Protein AF-A0A9D7G314-F1 (afdb_monomer_lite)

Foldseek 3Di:
DDDDDPDPPDQVVQLVLLVLLCVLLVQPLDDPLLSVLCCVQVVRRHNLSLLVCVVVLVVQQCGQSDPVVSDGCHNVSSVSNNVSSVVQLEEAPLSVQQSSPAPPRHSVLLVQLCLQQVNCSQDVVSLQVLQLVDQVSVVSSVRNPCSNVSSVRSVVCVVVVVSSVVSRRHHDGDDDPPPPPDPDPDPDDDPDDDDDDDDDDD

pLDDT: mean 85.24, std 16.46, range [33.78, 97.06]

Secondary structure (DSSP, 8-state):
-------TT-HHHHHHHHHHHHHHTT-TT--HHHHHHHHHHHT--SGGGGGGGGGGHHHHHT-EEETTTTEE--HHHHHHHHHHHHTTSEE-HHHHHHHS--SS--HHHHHHHHHHTTTTTSSHHHHTTTGGGSHHHHHHTT-TTTHHHHHHHHHHTHHHHHHHHHTT-EEPP------------------------PPPP-

Structure (mmCIF, N/CA/C/O backbone):
data_AF-A0A9D7G314-F1
#
_entry.id   AF-A0A9D7G314-F1
#
loop_
_atom_site.group_PDB
_atom_site.id
_atom_site.type_symbol
_atom_site.label_atom_id
_atom_site.label_alt_id
_atom_site.label_comp_id
_atom_site.label_asym_id
_atom_site.label_entity_id
_atom_site.label_seq_id
_atom_site.pdbx_PDB_ins_code
_atom_site.Cartn_x
_atom_site.Cartn_y
_atom_site.Cartn_z
_atom_site.occupancy
_atom_site.B_iso_or_equiv
_atom_site.auth_seq_id
_atom_site.auth_comp_id
_atom_site.auth_asym_id
_atom_site.auth_atom_id
_atom_site.pdbx_PDB_model_num
ATOM 1 N N . MET A 1 1 ? 24.874 -7.801 10.471 1.00 44.22 1 MET A N 1
ATOM 2 C CA . MET A 1 1 ? 24.091 -8.990 10.081 1.00 44.22 1 MET A CA 1
ATOM 3 C C . MET A 1 1 ? 22.666 -8.729 10.517 1.00 44.22 1 MET A C 1
ATOM 5 O O . MET A 1 1 ? 22.444 -8.569 11.709 1.00 44.22 1 MET A O 1
ATOM 9 N N . ILE A 1 2 ? 21.751 -8.536 9.571 1.00 59.25 2 ILE A N 1
ATOM 10 C CA . ILE A 1 2 ? 20.332 -8.350 9.890 1.00 59.25 2 ILE A CA 1
ATOM 11 C C . ILE A 1 2 ? 19.752 -9.756 10.039 1.00 59.25 2 ILE A C 1
ATOM 13 O O . ILE A 1 2 ? 19.912 -10.577 9.139 1.00 59.25 2 ILE A O 1
ATOM 17 N N . ILE A 1 3 ? 19.175 -10.056 11.201 1.00 78.62 3 ILE A N 1
ATOM 18 C CA . ILE A 1 3 ? 18.486 -11.324 11.448 1.00 78.62 3 ILE A CA 1
ATOM 19 C C . ILE A 1 3 ? 17.027 -11.107 11.066 1.00 78.62 3 ILE A C 1
ATOM 21 O O . ILE A 1 3 ? 16.356 -10.254 11.644 1.00 78.62 3 ILE A O 1
ATOM 25 N N . GLU A 1 4 ? 16.547 -11.873 10.095 1.00 77.44 4 GLU A N 1
ATOM 26 C CA . GLU A 1 4 ? 15.166 -11.824 9.627 1.00 77.44 4 GLU A CA 1
ATOM 27 C C . GLU A 1 4 ? 14.469 -13.169 9.835 1.00 77.44 4 GLU A C 1
ATOM 29 O O . GLU A 1 4 ? 15.078 -14.241 9.786 1.00 77.44 4 GLU A O 1
ATOM 34 N N . CYS A 1 5 ? 13.161 -13.119 10.075 1.00 79.75 5 CYS A N 1
ATOM 35 C CA . CYS A 1 5 ? 12.343 -14.320 10.129 1.00 79.75 5 CYS A CA 1
ATOM 36 C C . CYS A 1 5 ? 12.178 -14.877 8.706 1.00 79.75 5 CYS A C 1
ATOM 38 O O . CYS A 1 5 ? 11.826 -14.133 7.796 1.00 79.75 5 CYS A O 1
ATOM 40 N N . ARG A 1 6 ? 12.370 -16.185 8.493 1.00 78.69 6 ARG A N 1
ATOM 41 C CA . ARG A 1 6 ? 12.160 -16.826 7.177 1.00 78.69 6 ARG A CA 1
ATOM 42 C C . ARG A 1 6 ? 10.774 -17.439 6.988 1.00 78.69 6 ARG A C 1
ATOM 44 O O . ARG A 1 6 ? 10.378 -17.634 5.849 1.00 78.69 6 ARG A O 1
ATOM 51 N N . ASN A 1 7 ? 10.010 -17.652 8.059 1.00 77.50 7 ASN A N 1
ATOM 52 C CA . ASN A 1 7 ? 8.653 -18.195 7.966 1.00 77.50 7 ASN A CA 1
ATOM 53 C C . ASN A 1 7 ? 7.755 -17.264 7.129 1.00 77.50 7 ASN A C 1
ATOM 55 O O . ASN A 1 7 ? 7.685 -16.075 7.438 1.00 77.50 7 ASN A O 1
ATOM 59 N N . ALA A 1 8 ? 7.135 -17.770 6.061 1.00 68.25 8 ALA A N 1
ATOM 60 C CA . ALA A 1 8 ? 6.246 -16.995 5.194 1.00 68.25 8 ALA A CA 1
ATOM 61 C C . ALA A 1 8 ? 4.931 -16.640 5.907 1.00 68.25 8 ALA A C 1
ATOM 63 O O . ALA A 1 8 ? 4.484 -15.500 5.810 1.00 68.25 8 ALA A O 1
ATOM 64 N N . ASP A 1 9 ? 4.424 -17.556 6.734 1.00 71.94 9 ASP A N 1
ATOM 65 C CA . ASP A 1 9 ? 3.131 -17.452 7.425 1.00 71.94 9 ASP A CA 1
ATOM 66 C C . ASP A 1 9 ? 3.245 -16.760 8.791 1.00 71.94 9 ASP A C 1
ATOM 68 O O . ASP A 1 9 ? 2.421 -16.934 9.686 1.00 71.94 9 ASP A O 1
ATOM 72 N N . CYS A 1 10 ? 4.325 -16.009 9.016 1.00 78.44 10 CYS A N 1
ATOM 73 C CA . CYS A 1 10 ? 4.526 -15.309 10.276 1.00 78.44 10 CYS A CA 1
ATOM 74 C C . CYS A 1 10 ? 3.582 -14.095 10.362 1.00 78.44 10 CYS A C 1
ATOM 76 O O . CYS A 1 10 ? 3.749 -13.170 9.562 1.00 78.44 10 CYS A O 1
ATOM 78 N N . PRO A 1 11 ? 2.705 -13.992 11.382 1.00 75.00 11 PRO A N 1
ATOM 79 C CA . PRO A 1 11 ? 1.811 -12.839 11.535 1.00 75.00 11 PRO A CA 1
ATOM 80 C C . PRO A 1 11 ? 2.560 -11.502 11.642 1.00 75.00 11 PRO A C 1
ATOM 82 O O . PRO A 1 11 ? 2.111 -10.468 11.165 1.00 75.00 11 PRO A O 1
ATOM 85 N N . LYS A 1 12 ? 3.781 -11.498 12.196 1.00 79.50 12 LYS A N 1
ATOM 86 C CA . LYS A 1 12 ? 4.589 -10.268 12.253 1.00 79.50 12 LYS A CA 1
ATOM 87 C C . LYS A 1 12 ? 5.072 -9.798 10.878 1.00 79.50 12 LYS A C 1
ATOM 89 O O . LYS A 1 12 ? 5.353 -8.611 10.713 1.00 79.50 12 LYS A O 1
ATOM 94 N N . LYS A 1 13 ? 5.168 -10.694 9.888 1.00 76.19 13 LYS A N 1
ATOM 95 C CA . LYS A 1 13 ? 5.479 -10.305 8.508 1.00 76.19 13 LYS A CA 1
ATOM 96 C C . LYS A 1 13 ? 4.288 -9.651 7.823 1.00 76.19 13 LYS A C 1
ATOM 98 O O . LYS A 1 13 ? 4.503 -8.641 7.157 1.00 76.19 13 LYS A O 1
ATOM 103 N N . SER A 1 14 ? 3.068 -10.165 8.001 1.00 78.62 14 SER A N 1
ATOM 104 C CA . SER A 1 14 ? 1.862 -9.500 7.485 1.00 78.62 14 SER A CA 1
ATOM 105 C C . SER A 1 14 ? 1.702 -8.114 8.106 1.00 78.62 14 SER A C 1
ATOM 107 O O . SER A 1 14 ? 1.610 -7.133 7.369 1.00 78.62 14 SER A O 1
ATOM 109 N N . THR A 1 15 ? 1.852 -7.986 9.432 1.00 85.25 15 THR A N 1
ATOM 110 C CA . THR A 1 15 ? 1.888 -6.677 10.112 1.00 85.25 15 THR A CA 1
ATOM 111 C C . THR A 1 15 ? 2.932 -5.735 9.506 1.00 85.25 15 THR A C 1
ATOM 113 O O . THR A 1 15 ? 2.653 -4.560 9.271 1.00 85.25 15 THR A O 1
ATOM 116 N N . GLY A 1 16 ? 4.140 -6.237 9.228 1.00 89.06 16 GLY A N 1
ATOM 117 C CA . GLY A 1 16 ? 5.214 -5.454 8.614 1.00 89.06 16 GLY A CA 1
ATOM 118 C C . GLY A 1 16 ? 4.879 -4.965 7.202 1.00 89.06 16 GLY A C 1
ATOM 119 O O . GLY A 1 16 ? 5.185 -3.820 6.864 1.00 89.06 16 GLY A O 1
ATOM 120 N N . LYS A 1 17 ? 4.213 -5.797 6.392 1.00 90.44 17 LYS A N 1
ATOM 121 C CA . LYS A 1 17 ? 3.754 -5.425 5.046 1.00 90.44 17 LYS A CA 1
ATOM 122 C C . LYS A 1 17 ? 2.657 -4.364 5.094 1.00 90.44 17 LYS A C 1
ATOM 124 O O . LYS A 1 17 ? 2.776 -3.360 4.397 1.00 90.44 17 LYS A O 1
ATOM 129 N N . ILE A 1 18 ? 1.660 -4.520 5.969 1.00 94.31 18 ILE A N 1
ATOM 130 C CA . ILE A 1 18 ? 0.599 -3.516 6.166 1.00 94.31 18 ILE A CA 1
ATOM 131 C C . ILE A 1 18 ? 1.206 -2.191 6.646 1.00 94.31 18 ILE A C 1
ATOM 133 O O . ILE A 1 18 ? 0.915 -1.131 6.094 1.00 94.31 18 ILE A O 1
ATOM 137 N N . ARG 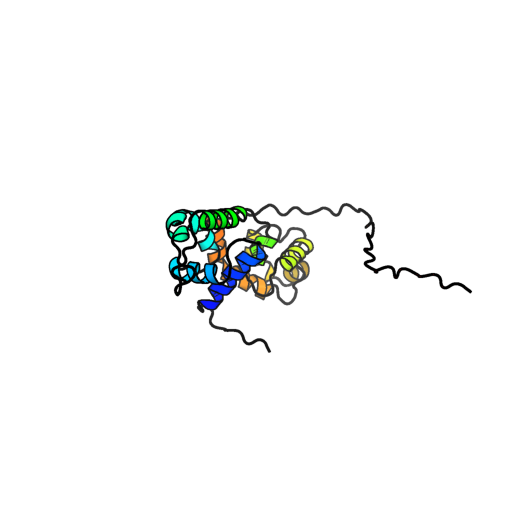A 1 19 ? 2.128 -2.238 7.616 1.00 93.94 19 ARG A N 1
ATOM 138 C CA . ARG A 1 19 ? 2.849 -1.048 8.095 1.00 93.94 19 ARG A CA 1
ATOM 139 C C . ARG A 1 19 ? 3.597 -0.347 6.962 1.00 93.94 19 ARG A C 1
ATOM 141 O O . ARG A 1 19 ? 3.568 0.877 6.868 1.00 93.94 19 ARG A O 1
ATOM 148 N N . ARG A 1 20 ? 4.270 -1.112 6.099 1.00 93.00 20 ARG A N 1
ATOM 149 C CA . ARG A 1 20 ? 4.995 -0.566 4.948 1.00 93.00 20 ARG A CA 1
ATOM 150 C C . ARG A 1 20 ? 4.054 0.054 3.921 1.00 93.00 20 ARG A C 1
ATOM 152 O O . ARG A 1 20 ? 4.398 1.104 3.391 1.00 93.00 20 ARG A O 1
ATOM 159 N N . TRP A 1 21 ? 2.888 -0.542 3.686 1.00 95.94 21 TRP A N 1
ATOM 160 C CA . TRP A 1 21 ? 1.849 0.034 2.833 1.00 95.94 21 TRP A CA 1
ATOM 161 C C . TRP A 1 21 ? 1.403 1.406 3.350 1.00 95.94 21 TRP A C 1
ATOM 163 O O . TRP A 1 21 ? 1.504 2.398 2.631 1.00 95.94 21 TRP A O 1
ATOM 173 N N . ILE A 1 22 ? 1.031 1.477 4.633 1.00 95.69 22 ILE A N 1
ATOM 174 C CA . ILE A 1 22 ? 0.626 2.712 5.326 1.00 95.69 22 ILE A CA 1
ATOM 175 C C . ILE A 1 22 ? 1.719 3.781 5.225 1.00 95.69 22 ILE A C 1
ATOM 177 O O . ILE A 1 22 ? 1.444 4.906 4.817 1.00 95.69 22 ILE A O 1
ATOM 181 N N . ALA A 1 23 ? 2.967 3.429 5.545 1.00 94.62 23 ALA A N 1
ATOM 182 C CA . ALA A 1 23 ? 4.080 4.377 5.538 1.00 94.62 23 ALA A CA 1
ATOM 183 C C . ALA A 1 23 ? 4.470 4.841 4.125 1.00 94.62 23 ALA A C 1
ATOM 185 O O . ALA A 1 23 ? 4.841 5.994 3.932 1.00 94.62 23 ALA A O 1
ATOM 186 N N . SER A 1 24 ? 4.404 3.955 3.129 1.00 94.06 24 SER A N 1
ATOM 187 C CA . SER A 1 24 ? 4.776 4.265 1.741 1.00 94.06 24 SER A CA 1
ATOM 188 C C . SER A 1 24 ? 3.759 5.183 1.054 1.00 94.06 24 SER A C 1
ATOM 190 O O . SER A 1 24 ? 4.130 5.983 0.190 1.00 94.06 24 SER A O 1
ATOM 192 N N . LEU A 1 25 ? 2.488 5.087 1.455 1.00 95.69 25 LEU A N 1
ATOM 193 C CA . LEU A 1 25 ? 1.397 5.928 0.963 1.00 95.69 25 LEU A CA 1
ATOM 194 C C . LEU A 1 25 ? 1.088 7.133 1.863 1.00 95.69 25 LEU A C 1
ATOM 196 O O . LEU A 1 25 ? 0.195 7.904 1.531 1.00 95.69 25 LEU A O 1
ATOM 200 N N . ASP A 1 26 ? 1.830 7.306 2.961 1.00 94.69 26 ASP A N 1
ATOM 201 C CA . ASP A 1 26 ? 1.645 8.386 3.940 1.00 94.69 26 ASP A CA 1
ATOM 202 C C . ASP A 1 26 ? 0.217 8.438 4.527 1.00 94.69 26 ASP A C 1
ATOM 204 O O . ASP A 1 26 ? -0.388 9.498 4.691 1.00 94.69 26 ASP A O 1
ATOM 208 N N . ILE A 1 27 ? -0.352 7.265 4.840 1.00 95.38 27 ILE A N 1
ATOM 209 C CA . ILE A 1 27 ? -1.681 7.163 5.459 1.00 95.38 27 ILE A CA 1
ATOM 210 C C . ILE A 1 27 ? -1.581 7.605 6.924 1.00 95.38 27 ILE A C 1
ATOM 212 O O . ILE A 1 27 ? -1.040 6.904 7.784 1.00 95.38 27 ILE A O 1
ATOM 216 N N . LEU A 1 28 ? -2.122 8.787 7.213 1.00 92.44 28 LEU A N 1
ATOM 217 C CA . LEU A 1 28 ? -2.041 9.415 8.529 1.00 92.44 28 LEU A CA 1
ATOM 218 C C . LEU A 1 28 ? -3.027 8.811 9.542 1.00 92.44 28 LEU A C 1
ATOM 220 O O . LEU A 1 28 ? -4.077 8.272 9.206 1.00 92.44 28 LEU A O 1
ATOM 224 N N . GLY A 1 29 ? -2.702 8.956 10.830 1.00 90.25 29 GLY A N 1
ATOM 225 C CA . GLY A 1 29 ? -3.588 8.590 11.944 1.00 90.25 29 GLY A CA 1
ATOM 226 C C . GLY A 1 29 ? -3.428 7.156 12.462 1.00 90.25 29 GLY A C 1
ATOM 227 O O . GLY A 1 29 ? -3.846 6.883 13.595 1.00 90.25 29 GLY A O 1
ATOM 228 N N . ILE A 1 30 ? -2.752 6.289 11.701 1.00 93.12 30 ILE A N 1
ATOM 229 C CA . ILE A 1 30 ? -2.460 4.898 12.065 1.00 93.12 30 ILE A CA 1
ATOM 230 C C . ILE A 1 30 ? -1.019 4.786 12.587 1.00 93.12 30 ILE A C 1
ATOM 232 O O . ILE A 1 30 ? -0.069 4.618 11.830 1.00 93.12 30 ILE A O 1
ATOM 236 N N . GLY A 1 31 ? -0.851 4.905 13.906 1.00 90.19 31 GLY A N 1
ATOM 237 C CA . GLY A 1 31 ? 0.423 4.597 14.571 1.00 90.19 31 GLY A CA 1
ATOM 238 C C . GLY A 1 31 ? 0.549 3.111 14.917 1.00 90.19 31 GLY A C 1
ATOM 239 O O . GLY A 1 31 ? -0.442 2.386 14.862 1.00 90.19 31 GLY A O 1
ATOM 240 N N . ASP A 1 32 ? 1.733 2.678 15.357 1.00 89.12 32 ASP A N 1
ATOM 241 C CA . ASP A 1 32 ? 2.038 1.271 15.679 1.00 89.12 32 ASP A CA 1
ATOM 242 C C . ASP A 1 32 ? 0.998 0.613 16.600 1.00 89.12 32 ASP A C 1
ATOM 244 O O . ASP A 1 32 ? 0.447 -0.429 16.264 1.00 89.12 32 ASP A O 1
ATOM 248 N N . MET A 1 33 ? 0.652 1.269 17.709 1.00 89.44 33 MET A N 1
ATOM 249 C CA . MET A 1 33 ? -0.337 0.768 18.672 1.00 89.44 33 MET A CA 1
ATOM 250 C C . MET A 1 33 ? -1.742 0.613 18.065 1.00 89.44 33 MET A C 1
ATOM 252 O O . MET A 1 33 ? -2.465 -0.333 18.375 1.00 89.44 33 MET A O 1
ATOM 256 N N . VAL A 1 34 ? -2.139 1.545 17.192 1.00 91.94 34 VAL A N 1
ATOM 257 C CA . VAL A 1 34 ? -3.444 1.486 16.520 1.00 91.94 34 VAL A CA 1
ATOM 258 C C . VAL A 1 34 ? -3.443 0.362 15.495 1.00 91.94 34 VAL A C 1
ATOM 260 O O . VAL A 1 34 ? -4.394 -0.405 15.460 1.00 91.94 34 VAL A O 1
ATOM 263 N N . LEU A 1 35 ? -2.369 0.233 14.712 1.00 92.88 35 LEU A N 1
ATOM 264 C CA . LEU A 1 35 ? -2.222 -0.832 13.727 1.00 92.88 35 LEU A CA 1
ATOM 265 C C . LEU A 1 35 ? -2.268 -2.218 14.377 1.00 92.88 35 LEU A C 1
ATOM 267 O O . LEU A 1 35 ? -2.988 -3.082 13.891 1.00 92.88 35 LEU A O 1
ATOM 271 N N . GLU A 1 36 ? -1.537 -2.427 15.472 1.00 90.75 36 GLU A N 1
ATOM 272 C CA . GLU A 1 36 ? -1.557 -3.694 16.217 1.00 90.75 36 GLU A CA 1
ATOM 273 C C . GLU A 1 36 ? -2.972 -4.016 16.711 1.00 90.75 36 GLU A C 1
ATOM 275 O O . GLU A 1 36 ? -3.495 -5.092 16.434 1.00 90.75 36 GLU A O 1
ATOM 280 N N . SER A 1 37 ? -3.649 -3.034 17.312 1.00 91.31 37 SER A N 1
ATOM 281 C CA . SER A 1 37 ? -5.038 -3.195 17.759 1.00 91.31 37 SER A CA 1
ATOM 282 C C . SER A 1 37 ? -5.992 -3.495 16.594 1.00 91.31 37 SER A C 1
ATOM 284 O O . SER A 1 37 ? -6.909 -4.304 16.729 1.00 91.31 37 SER A O 1
ATOM 286 N N . MET A 1 38 ? -5.792 -2.855 15.436 1.00 92.25 38 MET A N 1
ATOM 287 C CA . MET A 1 38 ? -6.592 -3.098 14.234 1.00 92.25 38 MET A CA 1
ATOM 288 C C . MET A 1 38 ? -6.388 -4.521 13.709 1.00 92.25 38 MET A C 1
ATOM 290 O O . MET A 1 38 ? -7.362 -5.197 13.394 1.00 92.25 38 MET A O 1
ATOM 294 N N . ILE A 1 39 ? -5.144 -4.993 13.640 1.00 91.38 39 ILE A N 1
ATOM 295 C CA . ILE A 1 39 ? -4.829 -6.354 13.193 1.00 91.38 39 ILE A CA 1
ATOM 296 C C . ILE A 1 39 ? -5.507 -7.373 14.106 1.00 91.38 39 ILE A C 1
ATOM 298 O O . ILE A 1 39 ? -6.216 -8.243 13.607 1.00 91.38 39 ILE A O 1
ATOM 302 N N . ASP A 1 40 ? -5.372 -7.216 15.423 1.00 88.88 40 ASP A N 1
ATOM 303 C CA . ASP A 1 40 ? -5.937 -8.156 16.391 1.00 88.88 40 ASP A CA 1
ATOM 304 C C . ASP A 1 40 ? -7.474 -8.164 16.365 1.00 88.88 40 ASP A C 1
ATOM 306 O O . ASP A 1 40 ? -8.102 -9.219 16.453 1.00 88.88 40 ASP A O 1
ATOM 310 N N . ARG A 1 41 ? -8.108 -6.991 16.227 1.00 91.00 41 ARG A N 1
ATOM 311 C CA . ARG A 1 41 ? -9.573 -6.864 16.259 1.00 91.00 41 ARG A CA 1
ATOM 312 C C . ARG A 1 41 ? -10.249 -7.256 14.947 1.00 91.00 41 ARG A C 1
ATOM 314 O O . ARG A 1 41 ? -11.352 -7.805 14.973 1.00 91.00 41 ARG A O 1
ATOM 321 N N . PHE A 1 42 ? -9.642 -6.911 13.816 1.00 90.75 42 PHE A N 1
ATOM 322 C CA . PHE A 1 42 ? -10.245 -7.068 12.490 1.00 90.75 42 PHE A CA 1
ATOM 323 C C . PHE A 1 42 ? -9.669 -8.248 11.704 1.00 90.75 42 PHE A C 1
ATOM 325 O O . PHE A 1 42 ? -10.172 -8.514 10.619 1.00 90.75 42 PHE A O 1
ATOM 332 N N . ALA A 1 43 ? -8.684 -8.964 12.262 1.00 89.81 43 ALA A N 1
ATOM 333 C CA . ALA A 1 43 ? -7.966 -10.054 11.603 1.00 89.81 43 ALA A CA 1
ATOM 334 C C . ALA A 1 43 ? -7.378 -9.617 10.251 1.00 89.81 43 ALA A C 1
ATOM 336 O O . ALA A 1 43 ? -7.561 -10.280 9.237 1.00 89.81 43 ALA A O 1
ATOM 337 N N . LEU A 1 44 ? -6.702 -8.462 10.238 1.00 91.69 44 LEU A N 1
ATOM 338 C CA . LEU A 1 44 ? -6.098 -7.929 9.015 1.00 91.69 44 LEU A CA 1
ATOM 339 C C . LEU A 1 44 ? -4.894 -8.784 8.609 1.00 91.69 44 LEU A C 1
ATOM 341 O O . LEU A 1 44 ? -3.924 -8.897 9.366 1.00 91.69 44 LEU A O 1
ATOM 345 N N . GLU A 1 45 ? -4.930 -9.336 7.401 1.00 90.50 45 GLU A N 1
ATOM 346 C CA . GLU A 1 45 ? -3.867 -10.188 6.864 1.00 90.50 45 GLU A CA 1
ATOM 347 C C . GLU A 1 45 ? -2.980 -9.429 5.876 1.00 90.50 45 GLU A C 1
ATOM 349 O O . GLU A 1 45 ? -1.765 -9.645 5.823 1.00 90.50 45 GLU A O 1
ATOM 354 N N . ASP A 1 46 ? -3.556 -8.498 5.115 1.00 93.00 46 ASP A N 1
ATOM 355 C CA . ASP A 1 46 ? -2.833 -7.723 4.114 1.00 93.00 46 ASP A CA 1
ATOM 356 C C . ASP A 1 46 ? -3.400 -6.306 3.926 1.00 93.00 46 ASP A C 1
ATOM 358 O O . ASP A 1 46 ? -4.342 -5.872 4.588 1.00 93.00 46 ASP A O 1
ATOM 362 N N . ALA A 1 47 ? -2.766 -5.535 3.039 1.00 94.19 47 ALA A N 1
ATOM 363 C CA . ALA A 1 47 ? -3.141 -4.148 2.783 1.00 94.19 47 ALA A CA 1
ATOM 364 C C . ALA A 1 47 ? -4.551 -3.996 2.186 1.00 94.19 47 ALA A C 1
ATOM 366 O O . ALA A 1 47 ? -5.169 -2.948 2.365 1.00 94.19 47 ALA A O 1
ATOM 367 N N . GLY A 1 48 ? -5.067 -5.017 1.497 1.00 94.19 48 GLY A N 1
ATOM 368 C CA . GLY A 1 48 ? -6.414 -5.021 0.936 1.00 94.19 48 GLY A CA 1
ATOM 369 C C . GLY A 1 48 ? -7.495 -4.945 2.010 1.00 94.19 48 GLY A C 1
ATOM 370 O O . GLY A 1 48 ? -8.500 -4.266 1.808 1.00 94.19 48 GLY A O 1
ATOM 371 N N . ASP A 1 49 ? -7.259 -5.544 3.183 1.00 94.44 49 ASP A N 1
ATOM 372 C CA . ASP A 1 49 ? -8.212 -5.504 4.301 1.00 94.44 49 ASP A CA 1
ATOM 373 C C . ASP A 1 49 ? -8.436 -4.092 4.845 1.00 94.44 49 ASP A C 1
ATOM 375 O O . ASP A 1 49 ? -9.498 -3.798 5.383 1.00 94.44 49 ASP A O 1
ATOM 379 N N . LEU A 1 50 ? -7.475 -3.178 4.678 1.00 95.19 50 LEU A N 1
ATOM 380 C CA . LEU A 1 50 ? -7.650 -1.790 5.115 1.00 95.19 50 LEU A CA 1
ATOM 381 C C . LEU A 1 50 ? -8.821 -1.109 4.398 1.00 95.19 50 LEU A C 1
ATOM 383 O O . LEU A 1 50 ? -9.525 -0.297 4.998 1.00 95.19 50 LEU A O 1
ATOM 387 N N . TYR A 1 51 ? -9.048 -1.451 3.130 1.00 95.44 51 TYR A N 1
ATOM 388 C CA . TYR A 1 51 ? -10.050 -0.807 2.281 1.00 95.44 51 TYR A CA 1
ATOM 389 C C . TYR A 1 51 ? -11.472 -1.346 2.493 1.00 95.44 51 TYR A C 1
ATOM 391 O O . TYR A 1 51 ? -12.417 -0.762 1.958 1.00 95.44 51 TYR A O 1
ATOM 399 N N . THR A 1 52 ? -11.637 -2.410 3.290 1.00 93.00 52 THR A N 1
ATOM 400 C CA . THR A 1 52 ? -12.943 -2.979 3.675 1.00 93.00 52 THR A CA 1
ATOM 401 C C . THR A 1 52 ? -13.434 -2.450 5.028 1.00 93.00 52 THR A C 1
ATOM 403 O O . THR A 1 52 ? -14.617 -2.541 5.352 1.00 93.00 52 THR A O 1
ATOM 406 N N . LEU A 1 53 ? -12.556 -1.806 5.809 1.00 93.88 53 LEU A N 1
ATOM 407 C CA . LEU A 1 53 ? -12.859 -1.315 7.158 1.00 93.88 53 LEU A CA 1
ATOM 408 C C . LEU A 1 53 ? -13.942 -0.236 7.218 1.00 93.88 53 LEU A C 1
ATOM 410 O O . LEU A 1 53 ? -14.505 -0.010 8.290 1.00 93.88 53 LEU A O 1
ATOM 414 N N . ARG A 1 54 ? -14.261 0.421 6.094 1.00 92.50 54 ARG A N 1
ATOM 415 C CA . ARG A 1 54 ? -15.325 1.436 6.035 1.00 92.50 54 ARG A CA 1
ATOM 416 C C . ARG A 1 54 ? -16.666 0.871 6.503 1.00 92.50 54 ARG A C 1
ATOM 418 O O . ARG A 1 54 ? -17.398 1.550 7.216 1.00 92.50 54 ARG A O 1
ATOM 425 N N . GLU A 1 55 ? -16.960 -0.379 6.157 1.00 91.56 55 GLU A N 1
ATOM 426 C CA . GLU A 1 55 ? -18.203 -1.061 6.540 1.00 91.56 55 GLU A CA 1
ATOM 427 C C . GLU A 1 55 ? -18.283 -1.336 8.049 1.00 91.56 55 GLU A C 1
ATOM 429 O O . GLU A 1 55 ? -19.363 -1.547 8.593 1.00 91.56 55 GLU A O 1
ATOM 434 N N . ARG A 1 56 ? -17.141 -1.287 8.745 1.00 92.44 56 ARG A N 1
ATOM 435 C CA . ARG A 1 56 ? -16.999 -1.558 10.181 1.00 92.44 56 ARG A CA 1
ATOM 436 C C . ARG A 1 56 ? -16.568 -0.308 10.957 1.00 92.44 56 ARG A C 1
ATOM 438 O O . ARG A 1 56 ? -15.893 -0.408 11.983 1.00 92.44 56 ARG A O 1
ATOM 445 N N . ALA A 1 57 ? -16.954 0.877 10.480 1.00 92.81 57 ALA A N 1
ATOM 446 C CA . ALA A 1 57 ? -16.569 2.159 11.074 1.00 92.81 57 ALA A CA 1
ATOM 447 C C . ALA A 1 57 ? -16.935 2.273 12.566 1.00 92.81 57 ALA A C 1
ATOM 449 O O . ALA A 1 57 ? -16.119 2.743 13.360 1.00 92.81 57 ALA A O 1
ATOM 450 N N . ASP A 1 58 ? -18.110 1.778 12.964 1.00 92.81 58 ASP A N 1
ATOM 451 C CA . ASP A 1 58 ? -18.563 1.797 14.362 1.00 92.81 58 ASP A CA 1
ATOM 452 C C . ASP A 1 58 ? -17.703 0.899 15.261 1.00 92.81 58 ASP A C 1
ATOM 454 O O . ASP A 1 58 ? -17.393 1.241 16.407 1.00 92.81 58 ASP A O 1
ATOM 458 N N . GLU A 1 59 ? -17.260 -0.247 14.743 1.00 93.69 59 GLU A N 1
ATOM 459 C CA . GLU A 1 59 ? -16.325 -1.116 15.456 1.00 93.69 59 GLU A CA 1
ATOM 460 C C . GLU A 1 59 ? -14.946 -0.466 15.575 1.00 93.69 59 GLU A C 1
ATOM 462 O O . GLU A 1 59 ? -14.314 -0.562 16.627 1.00 93.69 59 GLU A O 1
ATOM 467 N N . LEU A 1 60 ? -14.490 0.232 14.528 1.00 93.44 60 LEU A N 1
ATOM 468 C CA . LEU A 1 60 ? -13.216 0.948 14.539 1.00 93.44 60 LEU A CA 1
ATOM 469 C C . LEU A 1 60 ? -13.245 2.114 15.537 1.00 93.44 60 LEU A C 1
ATOM 471 O O . LEU A 1 60 ? -12.284 2.316 16.275 1.00 93.44 60 LEU A O 1
ATOM 475 N N . ALA A 1 61 ? -14.359 2.842 15.629 1.00 93.44 61 ALA A N 1
ATOM 476 C CA . ALA A 1 61 ? -14.560 3.889 16.629 1.00 93.44 61 ALA A CA 1
ATOM 477 C C . ALA A 1 61 ? -14.474 3.349 18.066 1.00 93.44 61 ALA A C 1
ATOM 479 O O . ALA A 1 61 ? -13.916 4.006 18.951 1.00 93.44 61 ALA A O 1
ATOM 480 N N . ASN A 1 62 ? -14.973 2.131 18.284 1.00 93.25 62 ASN A N 1
ATOM 481 C CA . ASN A 1 62 ? -14.931 1.440 19.569 1.00 93.25 62 ASN A CA 1
ATOM 482 C C . ASN A 1 62 ? -13.640 0.643 19.812 1.00 93.25 62 ASN A C 1
ATOM 484 O O . ASN A 1 62 ? -13.522 -0.008 20.852 1.00 93.25 62 ASN A O 1
ATOM 488 N N . LEU A 1 63 ? -12.667 0.703 18.897 1.00 92.44 63 LEU A N 1
ATOM 489 C CA . LEU A 1 63 ? -11.403 -0.008 19.030 1.00 92.44 63 LEU A CA 1
ATOM 490 C C . LEU A 1 63 ? -10.645 0.465 20.272 1.00 92.44 63 LEU A C 1
ATOM 492 O O . LEU A 1 63 ? -10.313 1.646 20.399 1.00 92.44 63 LEU A O 1
ATOM 496 N N . VAL A 1 64 ? -10.328 -0.475 21.160 1.00 89.00 64 VAL A N 1
ATOM 497 C CA . VAL A 1 64 ? -9.474 -0.231 22.324 1.00 89.00 64 VAL A CA 1
ATOM 498 C C . VAL A 1 64 ? -8.027 -0.224 21.853 1.00 89.00 64 VAL A C 1
ATOM 500 O O . VAL A 1 64 ? -7.484 -1.254 21.475 1.00 89.00 64 VAL A O 1
ATOM 503 N N . THR A 1 65 ? -7.411 0.953 21.858 1.00 80.69 65 THR A N 1
ATOM 504 C CA . THR A 1 65 ? -6.013 1.138 21.432 1.00 80.69 65 THR A CA 1
ATOM 505 C C . THR A 1 65 ? -5.017 0.903 22.560 1.00 80.69 65 THR A C 1
ATOM 507 O O . THR A 1 65 ? -3.859 0.596 22.311 1.00 80.69 65 THR A O 1
ATOM 510 N N . ASN A 1 66 ? -5.449 1.044 23.814 1.00 77.81 66 ASN A N 1
ATOM 511 C CA . ASN A 1 66 ? -4.622 0.773 24.980 1.00 77.81 66 ASN A CA 1
ATOM 512 C C . ASN A 1 66 ? -5.431 -0.060 25.973 1.00 77.81 66 ASN A C 1
ATOM 514 O O . ASN A 1 66 ? -6.367 0.452 26.588 1.00 77.81 66 ASN A O 1
ATOM 518 N N . ALA A 1 67 ? -5.054 -1.330 26.114 1.00 71.50 67 ALA A N 1
ATOM 519 C CA . ALA A 1 67 ? -5.750 -2.284 26.970 1.00 71.50 67 ALA A CA 1
ATOM 520 C C . ALA A 1 67 ? -5.645 -1.944 28.468 1.00 71.50 67 ALA A C 1
ATOM 522 O O . ALA A 1 67 ? -6.563 -2.240 29.223 1.00 71.50 67 ALA A O 1
ATOM 523 N N . GLU A 1 68 ? -4.564 -1.291 28.907 1.00 73.56 68 GLU A N 1
ATOM 524 C CA . GLU A 1 68 ? -4.359 -0.940 30.321 1.00 73.56 68 GLU A CA 1
ATOM 525 C C . GLU A 1 68 ? -5.238 0.230 30.774 1.00 73.56 68 GLU A C 1
ATOM 527 O O . GLU A 1 68 ? -5.584 0.336 31.949 1.00 73.56 68 GLU A O 1
ATOM 532 N N . ARG A 1 69 ? -5.576 1.138 29.851 1.00 74.25 69 ARG A N 1
ATOM 533 C CA . ARG A 1 69 ? -6.314 2.377 30.143 1.00 74.25 69 ARG A CA 1
ATOM 534 C C . ARG A 1 69 ? -7.714 2.423 29.527 1.00 74.25 69 ARG A C 1
ATOM 536 O O . ARG A 1 69 ? -8.351 3.469 29.604 1.00 74.25 69 ARG A O 1
ATOM 543 N N . ASP A 1 70 ? -8.152 1.333 28.894 1.00 79.50 70 ASP A N 1
ATOM 544 C CA . ASP A 1 70 ? -9.415 1.211 28.145 1.00 79.50 70 ASP A CA 1
ATOM 545 C C . ASP A 1 70 ? -9.681 2.408 27.206 1.00 79.50 70 ASP A C 1
ATOM 547 O O . ASP A 1 70 ? -10.790 2.933 27.083 1.00 79.50 70 ASP A O 1
ATOM 551 N N . ILE A 1 71 ? -8.621 2.902 26.551 1.00 83.06 71 ILE A N 1
ATOM 552 C CA . ILE A 1 71 ? -8.721 4.076 25.677 1.00 83.06 71 ILE A CA 1
ATOM 553 C C . ILE A 1 71 ? -9.237 3.637 24.313 1.00 83.06 71 ILE A C 1
ATOM 555 O O . ILE A 1 71 ? -8.537 2.955 23.553 1.00 83.06 71 ILE A O 1
ATOM 559 N N . ARG A 1 72 ? -10.437 4.109 23.979 1.00 89.81 72 ARG A N 1
ATOM 560 C CA . ARG A 1 72 ? -11.047 3.920 22.663 1.00 89.81 72 ARG A CA 1
ATOM 561 C C . ARG A 1 72 ? -10.532 4.930 21.646 1.00 89.81 72 ARG A C 1
ATOM 563 O O . ARG A 1 72 ? -10.167 6.053 21.992 1.00 89.81 72 ARG A O 1
ATOM 570 N N . LEU A 1 73 ? -10.533 4.532 20.378 1.00 91.62 73 LEU A N 1
ATOM 571 C CA . LEU A 1 73 ? -10.110 5.376 19.264 1.00 91.62 73 LEU A CA 1
ATOM 572 C C . LEU A 1 73 ? -11.013 6.613 19.099 1.00 91.62 73 LEU A C 1
ATOM 574 O O . LEU A 1 73 ? -10.506 7.722 18.915 1.00 91.62 73 LEU A O 1
ATOM 578 N N . GLY A 1 74 ? -12.330 6.414 19.203 1.00 93.56 74 GLY A N 1
ATOM 579 C CA . GLY A 1 74 ? -13.363 7.435 19.042 1.00 93.56 74 GLY A CA 1
ATOM 580 C C . GLY A 1 74 ? -13.768 7.674 17.583 1.00 93.56 74 GLY A C 1
ATOM 581 O O . GLY A 1 74 ? -12.950 7.581 16.667 1.00 93.56 74 GLY A O 1
ATOM 582 N N . GLU A 1 75 ? -15.035 8.039 17.374 1.00 94.19 75 GLU A N 1
ATOM 583 C CA . GLU A 1 75 ? -15.663 8.201 16.049 1.00 94.19 75 GLU A CA 1
ATOM 584 C C . GLU A 1 75 ? -14.899 9.163 15.138 1.00 94.19 75 GLU A C 1
ATOM 586 O O . GLU A 1 75 ? -14.527 8.811 14.021 1.00 94.19 75 GLU A O 1
ATOM 591 N N . ARG A 1 76 ? -14.580 10.366 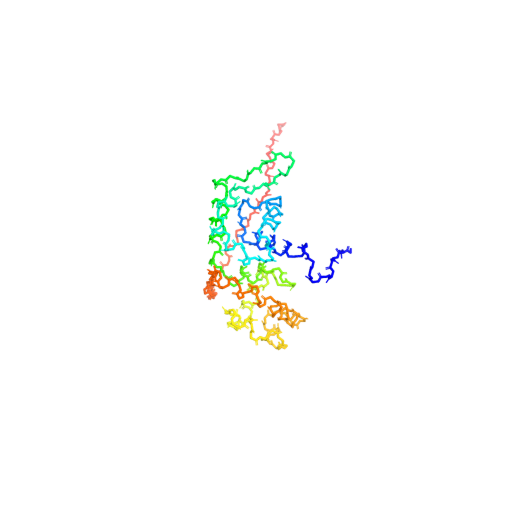15.635 1.00 94.25 76 ARG A N 1
ATOM 592 C CA . ARG A 1 76 ? -13.874 11.391 14.848 1.00 94.25 76 ARG A CA 1
ATOM 593 C C . ARG A 1 76 ? -12.540 10.882 14.304 1.00 94.25 76 ARG A C 1
ATOM 595 O O . ARG A 1 76 ? -12.156 11.207 13.184 1.00 94.25 76 ARG A O 1
ATOM 602 N N . ARG A 1 77 ? -11.809 10.116 15.114 1.00 93.75 77 ARG A N 1
ATOM 603 C CA . ARG A 1 77 ? -10.497 9.594 14.734 1.00 93.75 77 ARG A CA 1
ATOM 604 C C . ARG A 1 77 ? -10.628 8.392 13.803 1.00 93.75 77 ARG A C 1
ATOM 606 O O . ARG A 1 77 ? -9.856 8.309 12.855 1.00 93.75 77 ARG A O 1
ATOM 613 N N . ALA A 1 78 ? -11.603 7.516 14.041 1.00 95.44 78 ALA A N 1
ATOM 614 C CA . ALA A 1 78 ? -11.922 6.414 13.138 1.00 95.44 78 ALA A CA 1
ATOM 615 C C . ALA A 1 78 ? -12.262 6.928 11.734 1.00 95.44 78 ALA A C 1
ATOM 617 O O . ALA A 1 78 ? -11.644 6.495 10.768 1.00 95.44 78 ALA A O 1
ATOM 618 N N . LEU A 1 79 ? -13.154 7.919 11.628 1.00 95.88 79 LEU A N 1
ATOM 619 C CA . LEU A 1 79 ? -13.504 8.548 10.352 1.00 95.88 79 LEU A CA 1
ATOM 620 C C . LEU A 1 79 ? -12.284 9.170 9.670 1.00 95.88 79 LEU A C 1
ATOM 622 O O . LEU A 1 79 ? -12.047 8.905 8.500 1.00 95.88 79 LEU A O 1
ATOM 626 N N . SER A 1 80 ? -11.448 9.901 10.414 1.00 96.62 80 SER A N 1
ATOM 627 C CA . SER A 1 80 ? -10.218 10.477 9.857 1.00 96.62 80 SER A CA 1
ATOM 628 C C . SER A 1 80 ? -9.255 9.423 9.301 1.00 96.62 80 SER A C 1
ATOM 630 O O . SER A 1 80 ? -8.574 9.702 8.319 1.00 96.62 80 SER A O 1
ATOM 632 N N . ILE A 1 81 ? -9.162 8.247 9.929 1.00 96.25 81 ILE A N 1
ATOM 633 C CA . ILE A 1 81 ? -8.333 7.137 9.441 1.00 96.25 81 ILE A CA 1
ATOM 634 C C . ILE A 1 81 ? -8.946 6.533 8.177 1.00 96.25 81 ILE A C 1
ATOM 636 O O . ILE A 1 81 ? -8.230 6.311 7.205 1.00 96.25 81 ILE A O 1
ATOM 640 N N . LEU A 1 82 ? -10.258 6.295 8.170 1.00 96.75 82 LEU A N 1
ATOM 641 C CA . LEU A 1 82 ? -10.963 5.750 7.009 1.00 96.75 82 LEU A CA 1
ATOM 642 C C . LEU A 1 82 ? -10.858 6.681 5.799 1.00 96.75 82 LEU A C 1
ATOM 644 O O . LEU A 1 82 ? -10.545 6.225 4.706 1.00 96.75 82 LEU A O 1
ATOM 648 N N . ASP A 1 83 ? -11.029 7.985 6.004 1.00 96.88 83 ASP A N 1
ATOM 649 C CA . ASP A 1 83 ? -10.879 8.983 4.947 1.00 96.88 83 ASP A CA 1
ATOM 650 C C . ASP A 1 83 ? -9.432 9.035 4.423 1.00 96.88 83 ASP A C 1
ATOM 652 O O . ASP A 1 83 ? -9.215 9.154 3.217 1.00 96.88 83 ASP A O 1
ATOM 656 N N . ALA A 1 84 ? -8.430 8.885 5.301 1.00 97.06 84 ALA A N 1
ATOM 657 C CA . ALA A 1 84 ? -7.026 8.804 4.894 1.00 97.06 84 ALA A CA 1
ATOM 658 C C . ALA A 1 84 ? -6.720 7.534 4.081 1.00 97.06 84 ALA A C 1
ATOM 660 O O . ALA A 1 84 ? -5.963 7.599 3.114 1.00 97.06 84 ALA A O 1
ATOM 661 N N . ILE A 1 85 ? -7.319 6.391 4.432 1.00 96.56 85 ILE A N 1
ATOM 662 C CA . ILE A 1 85 ? -7.216 5.155 3.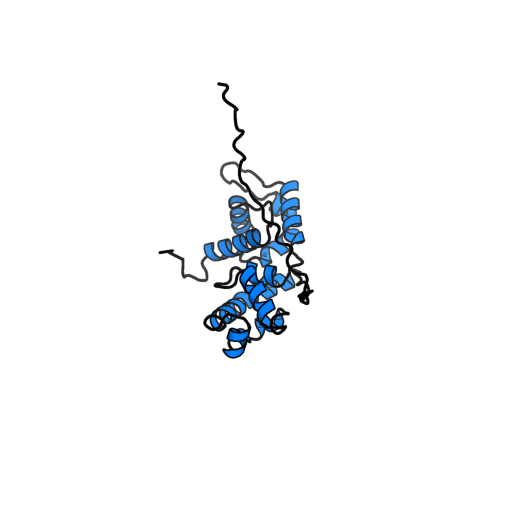642 1.00 96.56 85 ILE A CA 1
ATOM 663 C C . ILE A 1 85 ? -7.883 5.360 2.277 1.00 96.56 85 ILE A C 1
ATOM 665 O O . ILE A 1 85 ? -7.265 5.100 1.244 1.00 96.56 85 ILE A O 1
ATOM 669 N N . ASP A 1 86 ? -9.107 5.886 2.250 1.00 95.31 86 ASP A N 1
ATOM 670 C CA . ASP A 1 86 ? -9.879 6.077 1.020 1.00 95.31 86 ASP A CA 1
ATOM 671 C C . ASP A 1 86 ? -9.226 7.072 0.051 1.00 95.31 86 ASP A C 1
ATOM 673 O O . ASP A 1 86 ? -9.291 6.882 -1.165 1.00 95.31 86 ASP A O 1
ATOM 677 N N . ALA A 1 87 ? -8.515 8.078 0.566 1.00 95.44 87 ALA A N 1
ATOM 678 C CA . ALA A 1 87 ? -7.724 9.004 -0.245 1.00 95.44 87 ALA A CA 1
ATOM 679 C C . ALA A 1 87 ? -6.629 8.301 -1.073 1.00 95.44 87 ALA A C 1
ATOM 681 O O . ALA A 1 87 ? -6.185 8.829 -2.091 1.00 95.44 87 ALA A O 1
ATOM 682 N N . THR A 1 88 ? -6.219 7.092 -0.677 1.00 95.44 88 THR A N 1
ATOM 683 C CA . THR A 1 88 ? -5.194 6.291 -1.367 1.00 95.44 88 THR A CA 1
ATOM 684 C C . THR A 1 88 ? -5.765 5.239 -2.320 1.00 95.44 88 THR A C 1
ATOM 686 O O . THR A 1 88 ? -5.052 4.329 -2.735 1.00 95.44 88 THR A O 1
ATOM 689 N N . ARG A 1 89 ? -7.043 5.346 -2.710 1.00 94.81 89 ARG A N 1
ATOM 690 C CA . ARG A 1 89 ? -7.668 4.444 -3.698 1.00 94.81 89 ARG A CA 1
ATOM 691 C C . ARG A 1 89 ? -7.220 4.689 -5.136 1.00 94.81 89 ARG A C 1
ATOM 693 O O . ARG A 1 89 ? -7.483 3.856 -5.991 1.00 94.81 89 ARG A O 1
ATOM 700 N N . SER A 1 90 ? -6.569 5.809 -5.427 1.00 95.88 90 SER A N 1
ATOM 701 C CA . SER A 1 90 ? -6.059 6.131 -6.761 1.00 95.88 90 SER A CA 1
ATOM 702 C C . SER A 1 90 ? -4.547 6.296 -6.692 1.00 95.88 90 SER A C 1
ATOM 704 O O . SER A 1 90 ? -4.059 7.275 -6.128 1.00 95.88 90 SER A O 1
ATOM 706 N N . LEU A 1 91 ? -3.802 5.339 -7.245 1.00 96.12 91 LEU A N 1
ATOM 707 C CA . LEU A 1 91 ? -2.347 5.248 -7.095 1.00 96.12 91 LEU A CA 1
ATOM 708 C C . LEU A 1 91 ? -1.651 5.169 -8.450 1.00 96.12 91 LEU A C 1
ATOM 710 O O . LEU A 1 91 ? -2.154 4.556 -9.385 1.00 96.12 91 LEU A O 1
ATOM 714 N N . THR A 1 92 ? -0.449 5.729 -8.564 1.00 96.19 92 THR A N 1
ATOM 715 C CA . THR A 1 92 ? 0.429 5.405 -9.698 1.00 96.19 92 THR A CA 1
ATOM 716 C C . THR A 1 92 ? 0.966 3.977 -9.563 1.00 96.19 92 THR A C 1
ATOM 718 O O . THR A 1 92 ? 1.055 3.440 -8.455 1.00 96.19 92 THR A O 1
ATOM 721 N N . LEU A 1 93 ? 1.428 3.370 -10.663 1.00 95.44 93 LEU A N 1
ATOM 722 C CA . LEU A 1 93 ? 2.092 2.058 -10.608 1.00 95.44 93 LEU A CA 1
ATOM 723 C C . LEU A 1 93 ? 3.274 2.028 -9.631 1.00 95.44 93 LEU A C 1
ATOM 725 O O . LEU A 1 93 ? 3.467 1.040 -8.922 1.00 95.44 93 LEU A O 1
ATOM 729 N N . SER A 1 94 ? 4.047 3.117 -9.552 1.00 95.44 94 SER A N 1
ATOM 730 C CA . SER A 1 94 ? 5.175 3.198 -8.624 1.00 95.44 94 SER A CA 1
ATOM 731 C C . SER A 1 94 ? 4.755 3.226 -7.164 1.00 95.44 94 SER A C 1
ATOM 733 O O . SER A 1 94 ? 5.405 2.585 -6.335 1.00 95.44 94 SER A O 1
ATOM 735 N N . GLN A 1 95 ? 3.673 3.938 -6.842 1.00 96.12 95 GLN A N 1
ATOM 736 C CA . GLN A 1 95 ? 3.089 3.926 -5.507 1.00 96.12 95 GLN A CA 1
ATOM 737 C C . GLN A 1 95 ? 2.521 2.550 -5.181 1.00 96.12 95 GLN A C 1
ATOM 739 O O . GLN A 1 95 ? 2.827 2.023 -4.119 1.00 96.12 95 GLN A O 1
ATOM 744 N N . PHE A 1 96 ? 1.762 1.945 -6.091 1.00 96.81 96 PHE A N 1
ATOM 745 C CA . PHE A 1 96 ? 1.127 0.654 -5.863 1.00 9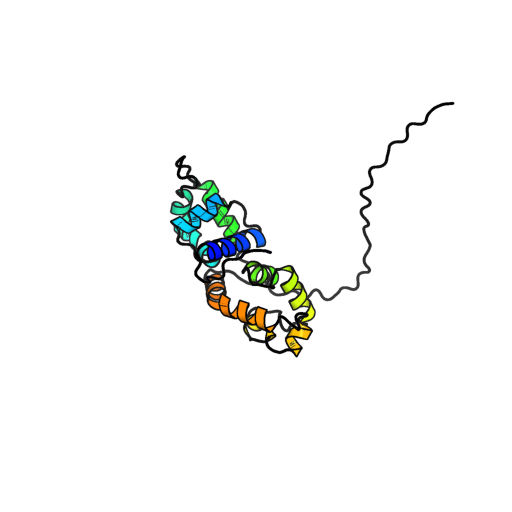6.81 96 PHE A CA 1
ATOM 746 C C . PHE A 1 96 ? 2.160 -0.463 -5.657 1.00 96.81 96 PHE A C 1
ATOM 748 O O . PHE A 1 96 ? 2.298 -0.986 -4.552 1.00 96.81 96 PHE A O 1
ATOM 755 N N . LEU A 1 97 ? 2.970 -0.770 -6.677 1.00 95.75 97 LEU A N 1
ATOM 756 C CA . LEU A 1 97 ? 3.941 -1.871 -6.622 1.00 95.75 97 LEU A CA 1
ATOM 757 C C . LEU A 1 97 ? 5.038 -1.624 -5.580 1.00 95.75 97 LEU A C 1
ATOM 759 O O . LEU A 1 97 ? 5.471 -2.545 -4.890 1.00 95.75 97 LEU A O 1
ATOM 763 N N . GLY A 1 98 ? 5.465 -0.368 -5.427 1.00 95.00 98 GLY A N 1
ATOM 764 C CA . GLY A 1 98 ? 6.491 0.013 -4.460 1.00 95.00 98 GLY A CA 1
ATOM 765 C C . GLY A 1 98 ? 6.055 -0.097 -2.996 1.00 95.00 98 GLY A C 1
ATOM 766 O O . GLY A 1 98 ? 6.923 -0.175 -2.121 1.00 95.00 98 GLY A O 1
ATOM 767 N N . SER A 1 99 ? 4.743 -0.116 -2.732 1.00 95.62 99 SER A N 1
ATOM 768 C CA . SER A 1 99 ? 4.169 -0.189 -1.381 1.00 95.62 99 SER A CA 1
ATOM 769 C C . SER A 1 99 ? 3.840 -1.613 -0.935 1.00 95.62 99 SER A C 1
ATOM 771 O O . SER A 1 99 ? 3.725 -1.842 0.266 1.00 95.62 99 SER A O 1
ATOM 773 N N . LEU A 1 100 ? 3.773 -2.587 -1.856 1.00 93.31 100 LEU A N 1
ATOM 774 C CA . LEU A 1 100 ? 3.466 -3.999 -1.554 1.00 93.31 100 LEU A CA 1
ATOM 775 C C . LEU A 1 100 ? 4.484 -4.676 -0.617 1.00 93.31 100 LEU A C 1
ATOM 777 O O . LEU A 1 100 ? 4.228 -5.751 -0.079 1.00 93.31 100 LEU A O 1
ATOM 781 N N . GLY A 1 101 ? 5.652 -4.060 -0.420 1.00 90.25 101 GLY A N 1
ATOM 782 C CA . GLY A 1 101 ? 6.703 -4.608 0.435 1.00 90.25 101 GLY A CA 1
ATOM 783 C C . GLY A 1 101 ? 7.460 -5.768 -0.206 1.00 90.25 101 GLY A C 1
ATOM 784 O O . GLY A 1 101 ? 7.949 -6.636 0.509 1.00 90.25 101 GLY A O 1
ATOM 785 N N . LEU A 1 102 ? 7.551 -5.766 -1.536 1.00 90.94 102 LEU A N 1
ATOM 786 C CA . LEU A 1 102 ? 8.323 -6.727 -2.314 1.00 90.94 102 LEU A CA 1
ATOM 787 C C . LEU A 1 102 ? 9.831 -6.510 -2.141 1.00 90.94 102 LEU A C 1
ATOM 789 O O . LEU A 1 102 ? 10.319 -5.374 -2.062 1.00 90.94 102 LEU A O 1
ATOM 793 N N . ASP A 1 103 ? 10.573 -7.614 -2.109 1.00 89.00 103 ASP A N 1
ATOM 794 C CA . ASP A 1 103 ? 12.026 -7.569 -2.037 1.00 89.00 103 ASP A CA 1
ATOM 795 C C . ASP A 1 103 ? 12.602 -6.987 -3.318 1.00 89.00 103 ASP A C 1
ATOM 797 O O . ASP A 1 103 ? 12.111 -7.201 -4.425 1.00 89.00 103 ASP A O 1
ATOM 801 N N . HIS A 1 104 ? 13.635 -6.170 -3.141 1.00 90.06 104 HIS A N 1
ATOM 802 C CA . HIS A 1 104 ? 14.258 -5.367 -4.185 1.00 90.06 104 HIS A CA 1
ATOM 803 C C . HIS A 1 104 ? 13.336 -4.348 -4.873 1.00 90.06 104 HIS A C 1
ATOM 805 O O . HIS A 1 104 ? 13.864 -3.385 -5.417 1.00 90.06 104 HIS A O 1
ATOM 811 N N . LEU A 1 105 ? 12.010 -4.436 -4.793 1.00 94.25 105 LEU A N 1
ATOM 812 C CA . LEU A 1 105 ? 11.084 -3.546 -5.487 1.00 94.25 105 LEU A CA 1
ATOM 813 C C . LEU A 1 105 ? 10.529 -2.459 -4.550 1.00 94.25 105 LEU A C 1
ATOM 815 O O . LEU A 1 105 ? 9.629 -2.674 -3.746 1.00 94.25 105 LEU A O 1
ATOM 819 N N . GLY A 1 106 ? 11.086 -1.252 -4.652 1.00 93.00 106 GLY A N 1
ATOM 820 C CA . GLY A 1 106 ? 10.565 -0.056 -3.979 1.00 93.00 106 GLY A CA 1
ATOM 821 C C . GLY A 1 106 ? 10.075 0.984 -4.981 1.00 93.00 106 GLY A C 1
ATOM 822 O O . GLY A 1 106 ? 10.457 0.928 -6.149 1.00 93.00 106 GLY A O 1
ATOM 823 N N . LYS A 1 107 ? 9.306 1.979 -4.517 1.00 94.12 107 LYS A N 1
ATOM 824 C CA . LYS A 1 107 ? 8.715 3.041 -5.358 1.00 94.12 107 LYS A CA 1
ATOM 825 C C . LYS A 1 107 ? 9.700 3.627 -6.376 1.00 94.12 107 LYS A C 1
ATOM 827 O O . LYS A 1 107 ? 9.447 3.595 -7.575 1.00 94.12 107 LYS A O 1
ATOM 832 N N . ARG A 1 108 ? 10.882 4.055 -5.912 1.00 93.94 108 ARG A N 1
ATOM 833 C CA . ARG A 1 108 ? 11.940 4.601 -6.780 1.00 93.94 108 ARG A CA 1
ATOM 834 C C . ARG A 1 108 ? 12.428 3.600 -7.830 1.00 93.94 108 ARG A C 1
ATOM 836 O O . ARG A 1 108 ? 12.747 3.996 -8.943 1.00 93.94 108 ARG A O 1
ATOM 843 N N . ARG A 1 109 ? 12.531 2.312 -7.486 1.00 95.19 109 ARG A N 1
ATOM 844 C CA . ARG A 1 109 ? 12.955 1.291 -8.452 1.00 95.19 109 ARG A CA 1
ATOM 845 C C . ARG A 1 109 ? 11.890 1.092 -9.520 1.00 95.19 109 ARG A C 1
ATOM 847 O O . ARG A 1 109 ? 12.251 1.067 -10.686 1.00 95.19 109 ARG A O 1
ATOM 854 N N . VAL A 1 110 ? 10.617 1.019 -9.134 1.00 95.56 110 VAL A N 1
ATOM 855 C CA . VAL A 1 110 ? 9.506 0.918 -10.090 1.00 95.56 110 VAL A CA 1
ATOM 856 C C . VAL A 1 110 ? 9.540 2.097 -11.064 1.00 95.56 110 VAL A C 1
ATOM 858 O O . VAL A 1 110 ? 9.509 1.886 -12.268 1.00 95.56 110 VAL A O 1
ATOM 861 N N . GLU A 1 111 ? 9.727 3.327 -10.574 1.00 94.56 111 GLU A N 1
ATOM 862 C CA . GLU A 1 111 ? 9.860 4.516 -11.436 1.00 94.56 111 GLU A CA 1
ATOM 863 C C . GLU A 1 111 ? 11.023 4.408 -12.430 1.00 94.56 111 GLU A C 1
ATOM 865 O O . GLU A 1 111 ? 10.883 4.795 -13.588 1.00 94.56 111 GLU A O 1
ATOM 870 N N . LEU A 1 112 ? 12.176 3.895 -11.992 1.00 94.56 112 LEU A N 1
ATOM 871 C CA . LEU A 1 112 ? 13.336 3.699 -12.864 1.00 94.56 112 LEU A CA 1
ATOM 872 C C . LEU A 1 112 ? 13.097 2.595 -13.899 1.00 94.56 112 LEU A C 1
ATOM 874 O O . LEU A 1 112 ? 13.482 2.765 -15.053 1.00 94.56 112 LEU A O 1
ATOM 878 N N . MET A 1 113 ? 12.446 1.500 -13.505 1.00 95.19 113 MET A N 1
ATOM 879 C CA . MET A 1 113 ? 12.111 0.390 -14.398 1.00 95.19 113 MET A CA 1
ATOM 880 C C . MET A 1 113 ? 11.116 0.831 -15.471 1.00 95.19 113 MET A C 1
ATOM 882 O O . MET A 1 113 ? 11.380 0.611 -16.646 1.00 95.19 113 MET A O 1
ATOM 886 N N . ILE A 1 114 ? 10.044 1.540 -15.096 1.00 94.00 114 ILE A N 1
ATOM 887 C CA . ILE A 1 114 ? 9.067 2.108 -16.044 1.00 94.00 114 ILE A CA 1
ATOM 888 C C . ILE A 1 114 ? 9.768 3.018 -17.060 1.00 94.00 114 ILE A C 1
ATOM 890 O O . ILE A 1 114 ? 9.574 2.880 -18.264 1.00 94.00 114 ILE A O 1
ATOM 894 N N . LYS A 1 115 ? 10.644 3.916 -16.587 1.00 92.81 115 LYS A N 1
ATOM 895 C CA . LYS A 1 115 ? 11.405 4.820 -17.464 1.00 92.81 115 LYS A CA 1
ATOM 896 C C . LYS A 1 115 ? 12.345 4.079 -18.417 1.00 92.81 115 LYS A C 1
ATOM 898 O O . LYS A 1 115 ? 12.513 4.519 -19.550 1.00 92.81 115 LYS A O 1
ATOM 903 N N . SER A 1 116 ? 12.964 2.992 -17.961 1.00 92.19 116 SER A N 1
ATOM 904 C CA . SER A 1 116 ? 13.959 2.245 -18.745 1.00 92.19 116 SER A CA 1
ATOM 905 C C . SER A 1 116 ? 13.312 1.262 -19.725 1.00 92.19 116 SER A C 1
ATOM 907 O O . SER A 1 116 ? 13.836 1.056 -20.813 1.00 92.19 116 SER A O 1
ATOM 909 N N . ALA A 1 117 ? 12.134 0.729 -19.390 1.00 89.12 117 ALA A N 1
ATOM 910 C CA . ALA A 1 117 ? 11.404 -0.257 -20.185 1.00 89.12 117 ALA A CA 1
ATOM 911 C C . ALA A 1 117 ? 10.698 0.312 -21.431 1.00 89.12 117 ALA A C 1
ATOM 913 O O . ALA A 1 117 ? 10.039 -0.435 -22.144 1.00 89.12 117 ALA A O 1
ATOM 914 N N . GLN A 1 118 ? 10.801 1.621 -21.693 1.00 86.75 118 GLN A N 1
ATOM 915 C CA . GLN A 1 118 ? 10.290 2.290 -22.905 1.00 86.75 118 GLN A CA 1
ATOM 916 C C . GLN A 1 118 ? 8.802 2.037 -23.231 1.00 86.75 118 GLN A C 1
ATOM 918 O O . GLN A 1 118 ? 8.364 2.205 -24.369 1.00 86.75 118 GLN A O 1
ATOM 923 N N . GLY A 1 119 ? 7.997 1.704 -22.222 1.00 89.12 119 GLY A N 1
ATOM 924 C CA . GLY A 1 119 ? 6.568 1.433 -22.368 1.00 89.12 119 GLY A CA 1
ATOM 925 C C . GLY A 1 119 ? 6.151 -0.005 -22.087 1.00 89.12 119 GLY A C 1
ATOM 926 O O . GLY A 1 119 ? 4.967 -0.254 -21.880 1.00 89.12 119 GLY A O 1
ATOM 927 N N . GLU A 1 120 ? 7.095 -0.944 -22.025 1.00 89.81 120 GLU A N 1
ATOM 928 C CA . GLU A 1 120 ? 6.795 -2.359 -21.771 1.00 89.81 120 GLU A CA 1
ATOM 929 C C . GLU A 1 120 ? 6.360 -2.639 -20.329 1.00 89.81 120 GLU A C 1
ATOM 931 O O . GLU A 1 120 ? 5.850 -3.712 -20.050 1.00 89.81 120 GLU A O 1
ATOM 936 N N . LEU A 1 121 ? 6.533 -1.686 -19.408 1.00 92.94 121 LEU A N 1
ATOM 937 C CA . LEU A 1 121 ? 6.127 -1.799 -18.001 1.00 92.94 121 LEU A CA 1
ATOM 938 C C . LEU A 1 121 ? 5.133 -0.699 -17.585 1.00 92.94 121 LEU A C 1
ATOM 940 O O . LEU A 1 121 ? 5.025 -0.368 -16.404 1.00 92.94 121 LEU A O 1
ATOM 944 N N . ASP A 1 122 ? 4.400 -0.120 -18.538 1.00 93.12 122 ASP A N 1
ATOM 945 C CA . ASP A 1 122 ? 3.471 0.990 -18.269 1.00 93.12 122 ASP A CA 1
ATOM 946 C C . ASP A 1 122 ? 2.141 0.555 -17.640 1.00 93.12 122 ASP A C 1
ATOM 948 O O . ASP A 1 122 ? 1.389 1.417 -17.173 1.00 93.12 122 ASP A O 1
ATOM 952 N N . THR A 1 123 ? 1.840 -0.748 -17.631 1.00 94.62 123 THR A N 1
ATOM 953 C CA . THR A 1 123 ? 0.569 -1.312 -17.152 1.00 94.62 123 THR A CA 1
ATOM 954 C C . THR A 1 123 ? 0.793 -2.463 -16.178 1.00 94.62 123 THR A C 1
ATOM 956 O O . THR A 1 123 ? 1.784 -3.187 -16.278 1.00 94.62 123 THR A O 1
ATOM 959 N N . LEU A 1 124 ? -0.135 -2.666 -15.238 1.00 94.56 124 LEU A N 1
ATOM 960 C CA . LEU A 1 124 ? -0.035 -3.746 -14.249 1.00 94.56 124 LEU A CA 1
ATOM 961 C C . LEU A 1 124 ? -0.007 -5.129 -14.911 1.00 94.56 124 LEU A C 1
ATOM 963 O O . LEU A 1 124 ? 0.699 -6.021 -14.446 1.00 94.56 124 LEU A O 1
ATOM 967 N N . GLU A 1 125 ? -0.738 -5.303 -16.008 1.00 94.62 125 GLU A N 1
ATOM 968 C CA . GLU A 1 125 ? -0.767 -6.539 -16.787 1.00 94.62 125 GLU A CA 1
ATOM 969 C C . GLU A 1 125 ? 0.628 -6.888 -17.300 1.00 94.62 125 GLU A C 1
ATOM 971 O O . GLU A 1 125 ? 1.031 -8.048 -17.244 1.00 94.62 125 GLU A O 1
ATOM 976 N N . ALA A 1 126 ? 1.400 -5.887 -17.725 1.00 94.25 126 ALA A N 1
ATOM 977 C CA . ALA A 1 126 ? 2.760 -6.111 -18.179 1.00 94.25 126 ALA A CA 1
ATOM 978 C C . ALA A 1 126 ? 3.682 -6.549 -17.031 1.00 94.25 126 ALA A C 1
ATOM 980 O O . ALA A 1 126 ? 4.447 -7.500 -17.188 1.00 94.25 126 ALA A O 1
ATOM 981 N N . TRP A 1 127 ? 3.534 -5.964 -15.838 1.00 94.88 127 TRP A N 1
ATOM 982 C CA . TRP A 1 127 ? 4.239 -6.424 -14.632 1.00 94.88 127 TRP A CA 1
ATOM 983 C C . TRP A 1 127 ? 3.857 -7.856 -14.221 1.00 94.88 127 TRP A C 1
ATOM 985 O O . TRP A 1 127 ? 4.675 -8.570 -13.643 1.00 94.88 127 TRP A O 1
ATOM 995 N N . ARG A 1 128 ? 2.633 -8.299 -14.533 1.00 95.31 128 ARG A N 1
ATOM 996 C CA . ARG A 1 128 ? 2.138 -9.663 -14.261 1.00 95.31 128 ARG A CA 1
ATOM 997 C C . ARG A 1 128 ? 2.377 -10.653 -15.404 1.00 95.31 128 ARG A C 1
ATOM 999 O O . ARG A 1 128 ? 2.065 -11.829 -15.257 1.00 95.31 128 ARG A O 1
ATOM 1006 N N . SER A 1 129 ? 2.920 -10.204 -16.533 1.00 94.31 129 SER A N 1
ATOM 1007 C CA . SER A 1 129 ? 3.069 -11.032 -17.738 1.00 94.31 129 SER A CA 1
ATOM 1008 C C . SER A 1 129 ? 4.201 -12.060 -17.660 1.00 94.31 129 SER A C 1
ATOM 1010 O O . SER A 1 129 ? 4.270 -12.962 -18.492 1.00 94.31 129 SER A O 1
ATOM 1012 N N . GLY A 1 130 ? 5.105 -11.931 -16.686 1.00 93.50 130 GLY A N 1
ATOM 1013 C CA . GLY A 1 130 ? 6.331 -12.722 -16.637 1.00 93.50 130 GLY A CA 1
ATOM 1014 C C . GLY A 1 130 ? 7.511 -12.094 -17.381 1.00 93.50 130 GLY A C 1
ATOM 1015 O O . GLY A 1 130 ? 8.585 -12.692 -17.376 1.00 93.50 130 GLY A O 1
ATOM 1016 N N . LEU A 1 131 ? 7.341 -10.909 -17.983 1.00 93.81 131 LEU A N 1
ATOM 1017 C CA . LEU A 1 131 ? 8.347 -10.234 -18.812 1.00 93.81 131 LEU A CA 1
ATOM 1018 C C . LEU A 1 131 ? 9.726 -10.140 -18.141 1.00 93.81 131 LEU A C 1
ATOM 1020 O O . LEU A 1 131 ? 10.740 -10.366 -18.785 1.00 93.81 131 LEU A O 1
ATOM 1024 N N . LEU A 1 132 ? 9.787 -9.882 -16.832 1.00 94.38 132 LEU A N 1
ATOM 1025 C CA . LEU A 1 132 ? 11.059 -9.704 -16.118 1.00 94.38 132 LEU A CA 1
ATOM 1026 C C . LEU A 1 132 ? 11.873 -10.999 -15.938 1.00 94.38 132 LEU A C 1
ATOM 1028 O O . LEU A 1 132 ? 13.004 -10.940 -15.450 1.00 94.38 132 LEU A O 1
ATOM 1032 N N . ARG A 1 133 ? 11.320 -12.165 -16.300 1.00 94.88 133 ARG A N 1
ATOM 1033 C CA . ARG A 1 133 ? 12.075 -13.429 -16.367 1.00 94.88 133 ARG A CA 1
ATOM 1034 C C . ARG A 1 133 ? 12.935 -13.527 -17.620 1.00 94.88 133 ARG A C 1
ATOM 1036 O O . ARG A 1 133 ? 13.898 -14.289 -17.608 1.00 94.88 133 ARG A O 1
ATOM 1043 N N . ASP A 1 134 ? 12.597 -12.783 -18.669 1.00 95.44 134 ASP A N 1
ATOM 1044 C CA . ASP A 1 134 ? 13.433 -12.684 -19.854 1.00 95.44 134 ASP A CA 1
ATOM 1045 C C . ASP A 1 134 ? 14.679 -11.828 -19.549 1.00 95.44 134 ASP A C 1
ATOM 1047 O O . ASP A 1 134 ? 14.539 -10.692 -19.080 1.00 95.44 134 ASP A O 1
ATOM 1051 N N . PRO A 1 135 ? 15.905 -12.342 -19.769 1.00 93.44 135 PRO A N 1
ATOM 1052 C CA . PRO A 1 135 ? 17.126 -11.594 -19.492 1.00 93.44 135 PRO A CA 1
ATOM 1053 C C . PRO A 1 135 ? 17.222 -10.271 -20.256 1.00 93.44 135 PRO A C 1
ATOM 1055 O O . PRO A 1 135 ? 17.674 -9.283 -19.676 1.00 93.44 135 PRO A O 1
ATOM 1058 N N . ASP A 1 136 ? 16.783 -10.230 -21.516 1.00 93.50 136 ASP A N 1
ATOM 1059 C CA . ASP A 1 136 ? 16.875 -9.026 -22.345 1.00 93.50 136 ASP A CA 1
ATOM 1060 C C . ASP A 1 136 ? 15.920 -7.944 -21.829 1.00 93.50 136 ASP A C 1
ATOM 1062 O O . ASP A 1 136 ? 16.341 -6.809 -21.572 1.00 93.50 136 ASP A O 1
ATOM 1066 N N . ALA A 1 137 ? 14.670 -8.310 -21.536 1.00 92.94 137 ALA A N 1
ATOM 1067 C CA . ALA A 1 137 ? 13.724 -7.405 -20.891 1.00 92.94 137 ALA A CA 1
ATOM 1068 C C . ALA A 1 137 ? 14.191 -6.953 -19.493 1.00 92.94 137 ALA A C 1
ATOM 1070 O O . ALA A 1 137 ? 14.036 -5.786 -19.121 1.00 92.94 137 ALA A O 1
ATOM 1071 N N . ALA A 1 138 ? 14.821 -7.834 -18.707 1.00 93.31 138 ALA A N 1
ATOM 1072 C CA . ALA A 1 138 ? 15.380 -7.478 -17.404 1.00 93.31 138 ALA A CA 1
ATOM 1073 C C . ALA A 1 138 ? 16.556 -6.491 -17.520 1.00 93.31 138 ALA A C 1
ATOM 1075 O O . ALA A 1 138 ? 16.672 -5.572 -16.702 1.00 93.31 138 ALA A O 1
ATOM 1076 N N . VAL A 1 139 ? 17.416 -6.643 -18.534 1.00 94.19 139 VAL A N 1
ATOM 1077 C CA . VAL A 1 139 ? 18.477 -5.678 -18.865 1.00 94.19 139 VAL A CA 1
ATOM 1078 C C . VAL A 1 139 ? 17.861 -4.335 -19.253 1.00 94.19 139 VAL A C 1
ATOM 1080 O O . VAL A 1 139 ? 18.262 -3.308 -18.703 1.00 94.19 139 VAL A O 1
ATOM 1083 N N . GLN A 1 140 ? 16.853 -4.340 -20.128 1.00 93.19 140 GLN A N 1
ATOM 1084 C CA . GLN A 1 140 ? 16.150 -3.136 -20.574 1.00 93.19 140 GLN A CA 1
ATOM 1085 C C . GLN A 1 140 ? 15.462 -2.405 -19.412 1.00 93.19 140 GLN A C 1
ATOM 1087 O O . GLN A 1 140 ? 15.550 -1.184 -19.300 1.00 93.19 140 GLN A O 1
ATOM 1092 N N . ALA A 1 141 ? 14.859 -3.138 -18.477 1.00 92.69 141 ALA A N 1
ATOM 1093 C CA . ALA A 1 141 ? 14.266 -2.582 -17.264 1.00 92.69 141 ALA A CA 1
ATOM 1094 C C . ALA A 1 141 ? 15.308 -2.135 -16.210 1.00 92.69 141 ALA A C 1
ATOM 1096 O O . ALA A 1 141 ? 14.937 -1.590 -15.169 1.00 92.69 141 ALA A O 1
ATOM 1097 N N . GLY A 1 142 ? 16.610 -2.345 -16.441 1.00 92.69 142 GLY A N 1
ATOM 1098 C CA . GLY A 1 142 ? 17.686 -1.933 -15.531 1.00 92.69 142 GLY A CA 1
ATOM 1099 C C . GLY A 1 142 ? 17.876 -2.851 -14.315 1.00 92.69 142 GLY A C 1
ATOM 1100 O O . GLY A 1 142 ? 18.388 -2.418 -13.278 1.00 92.69 142 GLY A O 1
ATOM 1101 N N . VAL A 1 143 ? 17.458 -4.116 -14.416 1.00 94.19 143 VAL A N 1
ATOM 1102 C CA . VAL A 1 143 ? 17.503 -5.131 -13.347 1.00 94.19 143 VAL A CA 1
ATOM 1103 C C . VAL A 1 143 ? 18.069 -6.486 -13.822 1.00 94.19 143 VAL A C 1
ATOM 1105 O O . VAL A 1 143 ? 17.500 -7.533 -13.508 1.00 94.19 143 VAL A O 1
ATOM 1108 N N . PRO A 1 144 ? 19.234 -6.519 -14.500 1.00 91.75 144 PRO A N 1
ATOM 1109 C CA . PRO A 1 144 ? 19.725 -7.701 -15.224 1.00 91.75 144 PRO A CA 1
ATOM 1110 C C . PRO A 1 144 ? 19.874 -8.969 -14.368 1.00 91.75 144 PRO A C 1
ATOM 1112 O O . PRO A 1 144 ? 19.642 -10.070 -14.846 1.00 91.75 144 PRO A O 1
ATOM 1115 N N . ASN A 1 145 ? 20.231 -8.827 -13.087 1.00 94.00 145 ASN A N 1
ATOM 1116 C CA . ASN A 1 145 ? 20.510 -9.966 -12.201 1.00 94.00 145 ASN A CA 1
ATOM 1117 C C . ASN A 1 145 ? 19.364 -10.301 -11.235 1.00 94.00 145 ASN A C 1
ATOM 1119 O O . ASN A 1 145 ? 19.469 -11.258 -10.472 1.00 94.00 145 ASN A O 1
ATOM 1123 N N . ILE A 1 146 ? 18.308 -9.482 -11.202 1.00 95.06 146 ILE A N 1
ATOM 1124 C CA . ILE A 1 146 ? 17.229 -9.592 -10.204 1.00 95.06 146 ILE A CA 1
ATOM 1125 C C . ILE A 1 146 ? 15.827 -9.574 -10.827 1.00 95.06 146 ILE A C 1
ATOM 1127 O O . ILE A 1 146 ? 14.853 -9.648 -10.085 1.00 95.06 146 ILE A O 1
ATOM 1131 N N . GLY A 1 147 ? 15.705 -9.498 -12.159 1.00 94.62 147 GLY A N 1
ATOM 1132 C CA . GLY A 1 147 ? 14.416 -9.492 -12.862 1.00 94.62 147 GLY A CA 1
ATOM 1133 C C . GLY A 1 147 ? 13.527 -10.681 -12.487 1.00 94.62 147 GLY A C 1
ATOM 1134 O O . GLY A 1 147 ? 12.398 -10.482 -12.044 1.00 94.62 147 GLY A O 1
ATOM 1135 N N . GLY A 1 148 ? 14.074 -11.901 -12.527 1.00 95.81 148 GLY A N 1
ATOM 1136 C CA . GLY A 1 148 ? 13.346 -13.110 -12.125 1.00 95.81 148 GLY A CA 1
ATOM 1137 C C . GLY A 1 148 ? 12.874 -13.084 -10.666 1.00 95.81 148 GLY A C 1
ATOM 1138 O O . GLY A 1 148 ? 11.720 -13.391 -10.399 1.00 95.81 148 GLY A O 1
ATOM 1139 N N . GLN A 1 149 ? 13.715 -12.621 -9.731 1.00 95.12 149 GLN A N 1
ATOM 1140 C CA . GLN A 1 149 ? 13.340 -12.510 -8.311 1.00 95.12 149 GLN A CA 1
ATOM 1141 C C . GLN A 1 149 ? 12.215 -11.492 -8.091 1.00 95.12 149 GLN A C 1
ATOM 1143 O O . GLN A 1 149 ? 11.321 -11.714 -7.278 1.00 95.12 149 GLN A O 1
ATOM 1148 N N . ILE A 1 150 ? 12.248 -10.377 -8.827 1.00 95.69 150 ILE A N 1
ATOM 1149 C CA . ILE A 1 150 ? 11.170 -9.385 -8.807 1.00 95.69 150 ILE A CA 1
ATOM 1150 C C . ILE A 1 150 ? 9.882 -10.006 -9.358 1.00 95.69 150 ILE A C 1
ATOM 1152 O O . ILE A 1 150 ? 8.832 -9.832 -8.741 1.00 95.69 150 ILE A O 1
ATOM 1156 N N . GLN A 1 151 ? 9.956 -10.747 -10.469 1.00 96.31 151 GLN A N 1
ATOM 1157 C CA . GLN A 1 151 ? 8.787 -11.410 -11.050 1.00 96.31 151 GLN A CA 1
ATOM 1158 C C . GLN A 1 151 ? 8.174 -12.428 -10.087 1.00 96.31 151 GLN A C 1
ATOM 1160 O O . GLN A 1 151 ? 6.971 -12.397 -9.860 1.00 96.31 151 GLN A O 1
ATOM 1165 N N . ASP A 1 152 ? 8.990 -13.285 -9.475 1.00 95.44 152 ASP A N 1
ATOM 1166 C CA . ASP A 1 152 ? 8.519 -14.276 -8.504 1.00 95.44 152 ASP A CA 1
ATOM 1167 C C . ASP A 1 152 ? 7.865 -13.599 -7.289 1.00 95.44 152 ASP A C 1
ATOM 1169 O O . ASP A 1 152 ? 6.844 -14.062 -6.778 1.00 95.44 152 ASP A O 1
ATOM 1173 N N . GLY A 1 153 ? 8.408 -12.455 -6.859 1.00 93.88 153 GLY A N 1
ATOM 1174 C CA . GLY A 1 153 ? 7.797 -11.614 -5.836 1.00 93.88 153 GLY A CA 1
ATOM 1175 C C . GLY A 1 153 ? 6.409 -11.112 -6.243 1.00 93.88 153 GLY A C 1
ATOM 1176 O O . GLY A 1 153 ? 5.458 -11.267 -5.474 1.00 93.88 153 GLY A O 1
ATOM 1177 N N . ILE A 1 154 ? 6.274 -10.549 -7.446 1.00 95.31 154 ILE A N 1
ATOM 1178 C CA . ILE A 1 154 ? 4.991 -10.063 -7.981 1.00 95.31 154 ILE A CA 1
ATOM 1179 C C . ILE A 1 154 ? 3.975 -11.203 -8.063 1.00 95.31 154 ILE A C 1
ATOM 1181 O O . ILE A 1 154 ? 2.855 -11.052 -7.574 1.00 95.31 154 ILE A O 1
ATOM 1185 N N . ASP A 1 155 ? 4.381 -12.351 -8.602 1.00 95.19 155 ASP A N 1
ATOM 1186 C CA . ASP A 1 155 ? 3.528 -13.530 -8.738 1.00 95.19 155 ASP A CA 1
ATOM 1187 C C . ASP A 1 155 ? 3.066 -14.036 -7.358 1.00 95.19 155 ASP A C 1
ATOM 1189 O O . ASP A 1 155 ? 1.892 -14.356 -7.175 1.00 95.19 155 ASP A O 1
ATOM 1193 N N . SER A 1 156 ? 3.946 -14.023 -6.347 1.00 92.62 156 SER A N 1
ATOM 1194 C CA . SER A 1 156 ? 3.590 -14.411 -4.973 1.00 92.62 156 SER A CA 1
ATOM 1195 C C . SER A 1 156 ? 2.556 -13.483 -4.323 1.00 92.62 156 SER A C 1
ATOM 1197 O O . SER A 1 156 ? 1.791 -13.918 -3.463 1.00 92.62 156 SER A O 1
ATOM 1199 N N . MET A 1 157 ? 2.515 -12.209 -4.729 1.00 92.62 157 MET A N 1
ATOM 1200 C CA . MET A 1 157 ? 1.565 -11.210 -4.229 1.00 92.62 157 MET A CA 1
ATOM 1201 C C . MET A 1 157 ? 0.311 -11.087 -5.100 1.00 92.62 157 MET A C 1
ATOM 1203 O O . MET A 1 157 ? -0.529 -10.239 -4.801 1.00 92.62 157 MET A O 1
ATOM 1207 N N . ALA A 1 158 ? 0.131 -11.937 -6.118 1.00 94.12 158 ALA A N 1
ATOM 1208 C CA . ALA A 1 158 ? -1.062 -11.938 -6.963 1.00 94.12 158 ALA A CA 1
ATOM 1209 C C . ALA A 1 158 ? -2.384 -11.910 -6.163 1.00 94.12 158 ALA A C 1
ATOM 1211 O O . ALA A 1 158 ? -3.198 -11.033 -6.456 1.00 94.12 158 ALA A O 1
ATOM 1212 N N . PRO A 1 159 ? -2.581 -12.723 -5.098 1.00 94.25 159 PRO A N 1
ATOM 1213 C CA . PRO A 1 159 ? -3.816 -12.674 -4.310 1.00 94.25 159 PRO A CA 1
ATOM 1214 C C . PRO A 1 159 ? -4.060 -11.313 -3.642 1.00 94.25 159 PRO A C 1
ATOM 1216 O O . PRO A 1 159 ? -5.187 -10.826 -3.614 1.00 94.25 159 PRO A O 1
ATOM 1219 N N . VAL A 1 160 ? -3.000 -10.672 -3.138 1.00 94.31 160 VAL A N 1
ATOM 1220 C CA . VAL A 1 160 ? -3.084 -9.358 -2.479 1.00 94.31 160 VAL A CA 1
ATOM 1221 C C . VAL A 1 160 ? -3.375 -8.263 -3.504 1.00 94.31 160 VAL A C 1
ATOM 1223 O O . VAL A 1 160 ? -4.185 -7.375 -3.248 1.00 94.31 160 VAL A O 1
ATOM 1226 N N . ILE A 1 161 ? -2.744 -8.333 -4.680 1.00 96.12 161 ILE A N 1
ATOM 1227 C CA . ILE A 1 161 ? -3.005 -7.405 -5.785 1.00 96.12 161 ILE A CA 1
ATOM 1228 C C . ILE A 1 161 ? -4.471 -7.512 -6.212 1.00 96.12 161 ILE A C 1
ATOM 1230 O O . ILE A 1 161 ? -5.148 -6.492 -6.302 1.00 96.12 161 ILE A O 1
ATOM 1234 N N . ASP A 1 162 ? -4.975 -8.729 -6.419 1.00 96.50 162 ASP A N 1
ATOM 1235 C CA . ASP A 1 162 ? -6.360 -8.963 -6.840 1.00 96.50 162 ASP A CA 1
ATOM 1236 C C . ASP A 1 162 ? -7.356 -8.462 -5.786 1.00 96.50 162 ASP A C 1
ATOM 1238 O O . ASP A 1 162 ? -8.341 -7.802 -6.121 1.00 96.50 162 ASP A O 1
ATOM 1242 N N . LYS A 1 163 ? -7.058 -8.682 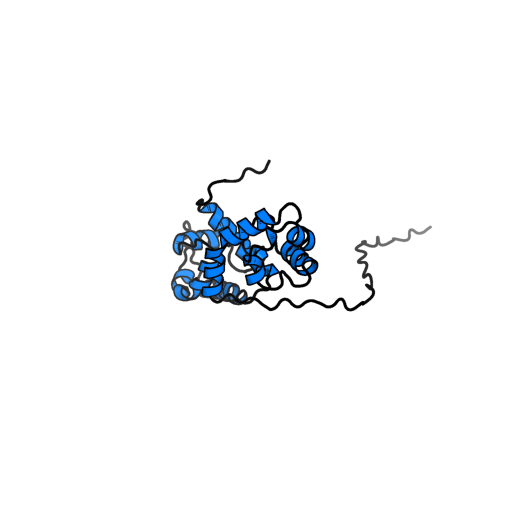-4.502 1.00 95.88 163 LYS A N 1
ATOM 1243 C CA . LYS A 1 163 ? -7.849 -8.170 -3.379 1.00 95.88 163 LYS A CA 1
ATOM 1244 C C . LYS A 1 163 ? -7.877 -6.641 -3.323 1.00 95.88 163 LYS A C 1
ATOM 1246 O O . LYS A 1 163 ? -8.945 -6.070 -3.131 1.00 95.88 163 LYS A O 1
ATOM 1251 N N . LEU A 1 164 ? -6.744 -5.967 -3.537 1.00 96.31 164 LEU A N 1
ATOM 1252 C CA . LEU A 1 164 ? -6.676 -4.499 -3.596 1.00 96.31 164 LEU A CA 1
ATOM 1253 C C . LEU A 1 164 ? -7.507 -3.935 -4.758 1.00 96.31 164 LEU A C 1
ATOM 1255 O O . LEU A 1 164 ? -8.254 -2.974 -4.569 1.00 96.31 164 LEU A O 1
ATOM 1259 N N . LEU A 1 165 ? -7.411 -4.544 -5.943 1.00 95.94 165 LEU A N 1
ATOM 1260 C CA . LEU A 1 165 ? -8.203 -4.143 -7.110 1.00 95.94 165 LEU A CA 1
ATOM 1261 C C . LEU A 1 165 ? -9.703 -4.356 -6.863 1.00 95.94 165 LEU A C 1
ATOM 1263 O O . LEU A 1 165 ? -10.503 -3.456 -7.116 1.00 95.94 165 LEU A O 1
ATOM 1267 N N . ALA A 1 166 ? -10.085 -5.509 -6.306 1.00 95.94 166 ALA A N 1
ATOM 1268 C CA . ALA A 1 166 ? -11.470 -5.815 -5.946 1.00 95.94 166 ALA A CA 1
ATOM 1269 C C . ALA A 1 166 ? -12.017 -4.871 -4.863 1.00 95.94 166 ALA A C 1
ATOM 1271 O O . ALA A 1 166 ? -13.189 -4.503 -4.899 1.00 95.94 166 ALA A O 1
ATOM 1272 N N . ALA A 1 167 ? -11.161 -4.426 -3.940 1.00 93.75 167 ALA A N 1
ATOM 1273 C CA . ALA A 1 167 ? -11.507 -3.437 -2.927 1.00 93.75 167 ALA A CA 1
ATOM 1274 C C . ALA A 1 167 ? -11.640 -2.009 -3.487 1.00 93.75 167 ALA A C 1
ATOM 1276 O O . ALA A 1 167 ? -11.957 -1.095 -2.728 1.00 93.75 167 ALA A O 1
ATOM 1277 N N . GLY A 1 168 ? -11.424 -1.794 -4.791 1.00 93.00 168 GLY A N 1
ATOM 1278 C CA . GLY A 1 168 ? -11.621 -0.513 -5.469 1.00 93.00 168 GLY A CA 1
ATOM 1279 C C . GLY A 1 168 ? -10.374 0.368 -5.545 1.00 93.00 168 GLY A C 1
ATOM 1280 O O . GLY A 1 168 ? -10.506 1.576 -5.742 1.00 93.00 168 GLY A O 1
ATOM 1281 N N . VAL A 1 169 ? -9.173 -0.198 -5.374 1.00 95.50 169 VAL A N 1
ATOM 1282 C CA . VAL A 1 169 ? -7.926 0.511 -5.691 1.00 95.50 169 VAL A CA 1
ATOM 1283 C C . VAL A 1 169 ? -7.751 0.551 -7.209 1.00 95.50 169 VAL A C 1
ATOM 1285 O O . VAL A 1 169 ? -7.789 -0.469 -7.890 1.00 95.50 169 VAL A O 1
ATOM 1288 N N . THR A 1 170 ? -7.547 1.749 -7.739 1.00 95.44 170 THR A N 1
ATOM 1289 C CA . THR A 1 170 ? -7.408 2.043 -9.163 1.00 95.44 170 THR A CA 1
ATOM 1290 C C . THR A 1 170 ? -6.012 2.566 -9.461 1.00 95.44 170 THR A C 1
ATOM 1292 O O . THR A 1 170 ? -5.385 3.245 -8.641 1.00 95.44 170 THR A O 1
ATOM 1295 N N . LEU A 1 171 ? -5.520 2.229 -10.651 1.00 94.69 171 LEU A N 1
ATOM 1296 C CA . LEU A 1 171 ? -4.206 2.644 -11.112 1.00 94.69 171 LEU A CA 1
ATOM 1297 C C . LEU A 1 171 ? -4.329 3.799 -12.093 1.00 94.69 171 LEU A C 1
ATOM 1299 O O . LEU A 1 171 ? -5.041 3.713 -13.093 1.00 94.69 171 LEU A O 1
ATOM 1303 N N . LEU A 1 172 ? -3.607 4.875 -11.799 1.00 92.06 172 LEU A N 1
ATOM 1304 C CA . LEU A 1 172 ? -3.486 6.009 -12.696 1.00 92.06 172 LEU A CA 1
ATOM 1305 C C . LEU A 1 172 ? -2.635 5.624 -13.913 1.00 92.06 172 LEU A C 1
ATOM 1307 O O . LEU A 1 172 ? -1.625 4.929 -13.747 1.00 92.06 172 LEU A O 1
ATOM 1311 N N . PRO A 1 173 ? -2.998 6.101 -15.117 1.00 84.50 173 PRO A N 1
ATOM 1312 C CA . PRO A 1 173 ? -2.184 5.905 -16.305 1.00 84.50 173 PRO A CA 1
ATOM 1313 C C . PRO A 1 173 ? -0.755 6.406 -16.095 1.00 84.50 173 PRO A C 1
ATOM 1315 O O . PRO A 1 173 ? -0.519 7.455 -15.491 1.00 84.50 173 PRO A O 1
ATOM 1318 N N . THR A 1 174 ? 0.208 5.661 -16.628 1.00 80.50 174 THR A N 1
ATOM 1319 C CA . THR A 1 174 ? 1.608 6.076 -16.623 1.00 80.50 174 THR A CA 1
ATOM 1320 C C . THR A 1 174 ? 1.800 7.208 -17.627 1.00 80.50 174 THR A C 1
ATOM 1322 O O . THR A 1 174 ? 1.879 6.980 -18.833 1.00 80.50 174 THR A O 1
ATOM 1325 N N . GLU A 1 175 ? 1.899 8.444 -17.143 1.00 69.19 175 GLU A N 1
ATOM 1326 C CA . GLU A 1 175 ? 2.302 9.558 -17.995 1.00 69.19 175 GLU A CA 1
ATOM 1327 C C . GLU A 1 175 ? 3.804 9.473 -18.275 1.00 69.19 175 GLU A C 1
ATOM 1329 O O . GLU A 1 175 ? 4.649 9.725 -17.411 1.00 69.19 175 GLU A O 1
ATOM 1334 N N . ARG A 1 176 ? 4.161 9.128 -19.515 1.00 60.12 176 ARG A N 1
ATOM 1335 C CA . ARG A 1 176 ? 5.526 9.332 -19.995 1.00 60.12 176 ARG A CA 1
ATOM 1336 C C . ARG A 1 176 ? 5.717 10.828 -20.172 1.00 60.12 176 ARG A C 1
ATOM 1338 O O . ARG A 1 176 ? 5.238 11.405 -21.146 1.00 60.12 176 ARG A O 1
ATOM 1345 N N . SER A 1 177 ? 6.447 11.460 -19.258 1.00 49.19 177 SER A N 1
ATOM 1346 C CA . SER A 1 177 ? 7.021 12.768 -19.553 1.00 49.19 177 SER A CA 1
ATOM 1347 C C . SER A 1 177 ? 7.942 12.584 -20.758 1.00 49.19 177 SER A C 1
ATOM 1349 O O . SER A 1 177 ? 9.054 12.073 -20.622 1.00 49.19 177 SER A O 1
ATOM 1351 N N . GLN A 1 178 ? 7.474 12.959 -21.950 1.00 41.25 178 GLN A N 1
ATOM 1352 C CA . GLN A 1 178 ? 8.384 13.262 -23.043 1.00 41.25 178 GLN A CA 1
ATOM 1353 C C . GLN A 1 178 ? 9.370 14.277 -22.478 1.00 41.25 178 GLN A C 1
ATOM 1355 O O . GLN A 1 178 ? 8.954 15.272 -21.883 1.00 41.25 178 GLN A O 1
ATOM 1360 N N . ALA A 1 179 ? 10.661 13.974 -22.564 1.00 40.41 179 ALA A N 1
ATOM 1361 C CA . ALA A 1 179 ? 11.696 14.887 -22.128 1.00 40.41 179 ALA A CA 1
ATOM 1362 C C . ALA A 1 179 ? 11.539 16.188 -22.925 1.00 40.41 179 ALA A C 1
ATOM 1364 O O . ALA A 1 179 ? 11.985 16.291 -24.064 1.00 40.41 179 ALA A O 1
ATOM 1365 N N . SER A 1 180 ? 10.864 17.178 -22.346 1.00 33.78 1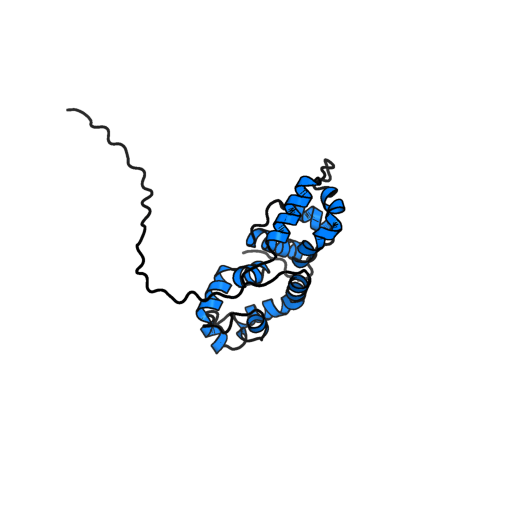80 SER A N 1
ATOM 1366 C CA . SER A 1 180 ? 11.012 18.553 -22.775 1.00 33.78 180 SER A CA 1
ATOM 1367 C C . SER A 1 180 ? 12.448 18.919 -22.441 1.00 33.78 180 SER A C 1
ATOM 1369 O O . SER A 1 180 ? 12.824 18.956 -21.265 1.00 33.78 180 SER A O 1
ATOM 1371 N N . ASP A 1 181 ? 13.241 19.107 -23.487 1.00 43.31 181 ASP A N 1
ATOM 1372 C CA . ASP A 1 181 ? 14.620 19.566 -23.457 1.00 43.31 181 ASP A CA 1
ATOM 1373 C C . ASP A 1 181 ? 14.651 20.991 -22.874 1.00 43.31 181 ASP A C 1
ATOM 1375 O O . ASP A 1 181 ? 14.638 21.996 -23.580 1.00 43.31 181 ASP A O 1
ATOM 1379 N N . VAL A 1 182 ? 14.555 21.087 -21.547 1.00 47.72 182 VAL A N 1
ATOM 1380 C CA . VAL A 1 182 ? 14.687 22.338 -20.804 1.00 47.72 182 VAL A CA 1
ATOM 1381 C C . VAL A 1 182 ? 16.044 22.273 -20.113 1.00 47.72 182 VAL A C 1
ATOM 1383 O O . VAL A 1 182 ? 16.225 21.442 -19.217 1.00 47.72 182 VAL A O 1
ATOM 1386 N N . PRO A 1 183 ? 17.027 23.108 -20.500 1.00 44.94 183 PRO A N 1
ATOM 1387 C CA . PRO A 1 183 ? 18.323 23.095 -19.848 1.00 44.94 183 PRO A CA 1
ATOM 1388 C C . PRO A 1 183 ? 18.136 23.439 -18.370 1.00 44.94 183 PRO A C 1
ATOM 1390 O O . PRO A 1 183 ? 17.541 24.455 -18.010 1.00 44.94 183 PRO A O 1
ATOM 1393 N N . ALA A 1 184 ? 18.639 22.550 -17.515 1.00 45.78 184 ALA A N 1
ATOM 1394 C CA . ALA A 1 184 ? 18.545 22.645 -16.070 1.00 45.78 184 ALA A CA 1
ATOM 1395 C C . ALA A 1 184 ? 19.143 23.969 -15.567 1.00 45.78 184 ALA A C 1
ATOM 1397 O O . ALA A 1 184 ? 20.363 24.116 -15.444 1.00 45.78 184 ALA A O 1
ATOM 1398 N N . ALA A 1 185 ? 18.279 24.924 -15.221 1.00 44.34 185 ALA A N 1
ATOM 1399 C CA . ALA A 1 185 ? 18.655 26.048 -14.382 1.00 44.34 185 ALA A CA 1
ATOM 1400 C C . ALA A 1 185 ? 18.999 25.487 -12.995 1.00 44.34 185 ALA A C 1
ATOM 1402 O O . ALA A 1 185 ? 18.130 25.179 -12.183 1.00 44.34 185 ALA A O 1
ATOM 1403 N N . LYS A 1 186 ? 20.294 25.276 -12.752 1.00 47.91 186 LYS A N 1
ATOM 1404 C CA . LYS A 1 186 ? 20.824 24.822 -11.466 1.00 47.91 186 LYS A CA 1
ATOM 1405 C C . LYS A 1 186 ? 20.495 25.861 -10.393 1.00 47.91 186 LYS A C 1
ATOM 1407 O O . LYS A 1 186 ? 21.194 26.863 -10.268 1.00 47.91 186 LYS A O 1
ATOM 1412 N N . THR A 1 187 ? 19.475 25.614 -9.581 1.00 54.22 187 THR A N 1
ATOM 1413 C CA . THR A 1 187 ? 19.307 26.328 -8.313 1.00 54.22 187 THR A CA 1
ATOM 1414 C C . THR A 1 187 ? 20.252 25.700 -7.293 1.00 54.22 187 THR A C 1
ATOM 1416 O O . THR A 1 187 ? 19.996 24.627 -6.753 1.00 54.22 187 THR A O 1
ATOM 1419 N N . VAL A 1 188 ? 21.391 26.351 -7.065 1.00 51.03 188 VAL A N 1
ATOM 1420 C CA . VAL A 1 188 ? 22.328 25.992 -5.997 1.00 51.03 188 VAL A CA 1
ATOM 1421 C C . VAL A 1 188 ? 21.843 26.647 -4.702 1.00 51.03 188 VAL A C 1
ATOM 1423 O O . VAL A 1 188 ? 21.886 27.867 -4.566 1.00 51.03 188 VAL A O 1
ATOM 1426 N N . CYS A 1 189 ? 21.395 25.847 -3.735 1.00 39.97 189 CYS A N 1
ATOM 1427 C CA . CYS A 1 189 ? 21.136 26.315 -2.375 1.00 39.97 189 CYS A CA 1
ATOM 1428 C C . CYS A 1 189 ? 22.458 26.364 -1.597 1.00 39.97 189 CYS A C 1
ATOM 1430 O O . CYS A 1 189 ? 22.962 25.337 -1.147 1.00 39.97 189 CYS A O 1
ATOM 1432 N N . ILE A 1 190 ? 23.025 27.558 -1.419 1.00 51.62 190 ILE A N 1
ATOM 1433 C CA . ILE A 1 190 ? 24.138 27.777 -0.489 1.00 51.62 190 ILE A CA 1
ATOM 1434 C C . ILE A 1 190 ? 23.537 27.998 0.904 1.00 51.62 190 ILE A C 1
ATOM 1436 O O . ILE A 1 190 ? 23.167 29.116 1.253 1.00 51.62 190 ILE A O 1
ATOM 1440 N N . SER A 1 191 ? 23.436 26.951 1.727 1.00 62.94 191 SER A N 1
ATOM 1441 C CA . SER A 1 191 ? 23.155 27.114 3.161 1.00 62.94 191 SER A CA 1
ATOM 1442 C C . SER A 1 191 ? 24.465 27.323 3.931 1.00 62.94 191 SER A C 1
ATOM 1444 O O . SER A 1 191 ? 24.946 26.441 4.641 1.00 62.94 191 SER A O 1
ATOM 1446 N N . GLY A 1 192 ? 25.073 28.495 3.763 1.00 42.06 192 GLY A N 1
ATOM 1447 C CA . GLY A 1 192 ? 26.177 28.962 4.599 1.00 42.06 192 GLY A CA 1
ATOM 1448 C C . GLY A 1 192 ? 25.686 30.080 5.513 1.00 42.06 192 GLY A C 1
ATOM 1449 O O . GLY A 1 192 ? 25.259 31.124 5.027 1.00 42.06 192 GLY A O 1
ATOM 1450 N N . LYS A 1 193 ? 25.739 29.890 6.837 1.00 55.00 193 LYS A N 1
ATOM 1451 C CA . LYS A 1 193 ? 25.587 30.999 7.793 1.00 55.00 193 LYS A CA 1
ATOM 1452 C C . LYS A 1 193 ? 26.719 31.999 7.543 1.00 55.00 193 LYS A C 1
ATOM 1454 O O . LYS A 1 193 ? 27.881 31.664 7.750 1.00 55.00 193 LYS A O 1
ATOM 1459 N N . LEU A 1 194 ? 26.377 33.214 7.123 1.00 54.94 194 LEU A N 1
ATOM 1460 C CA . LEU A 1 194 ? 27.307 34.341 7.051 1.00 54.94 194 LEU A CA 1
ATOM 1461 C C . LEU A 1 194 ? 27.794 34.681 8.475 1.00 54.94 194 LEU A C 1
ATOM 1463 O O . LEU A 1 194 ? 26.960 35.004 9.325 1.00 54.94 194 LEU A O 1
ATOM 1467 N N . PRO A 1 195 ? 29.102 34.633 8.785 1.00 51.00 195 PRO A N 1
ATOM 1468 C CA . PRO A 1 195 ? 29.605 35.209 10.022 1.00 51.00 195 PRO A CA 1
ATOM 1469 C C . PRO A 1 195 ? 29.563 36.739 9.910 1.00 51.00 195 PRO A C 1
ATOM 1471 O O . PRO A 1 195 ? 30.205 37.342 9.053 1.00 51.00 195 PRO A O 1
ATOM 1474 N N . SER A 1 196 ? 28.786 37.380 10.783 1.00 52.06 196 SER A N 1
ATOM 1475 C CA . SER A 1 196 ? 28.727 38.836 10.913 1.00 52.06 196 SER A CA 1
ATOM 1476 C C . SER A 1 196 ? 30.088 39.375 11.373 1.00 52.06 196 SER A C 1
ATOM 1478 O O . SER A 1 196 ? 30.469 39.206 12.535 1.00 52.06 196 SER A O 1
ATOM 1480 N N . GLY A 1 197 ? 30.827 40.019 10.472 1.00 48.75 197 GLY A N 1
ATOM 1481 C CA . GLY A 1 197 ? 32.085 40.688 10.791 1.00 48.75 197 GLY A CA 1
ATOM 1482 C C . GLY A 1 197 ? 31.861 41.896 11.702 1.00 48.75 197 GLY A C 1
ATOM 1483 O O . GLY A 1 197 ? 31.258 42.888 11.296 1.00 48.75 197 GLY A O 1
ATOM 1484 N N . ARG A 1 198 ? 32.381 41.839 12.934 1.00 48.31 198 ARG A N 1
ATOM 1485 C CA . ARG A 1 198 ? 32.636 43.036 13.746 1.00 48.31 198 ARG A CA 1
ATOM 1486 C C . ARG A 1 198 ? 33.938 43.671 13.264 1.00 48.31 198 ARG A C 1
ATOM 1488 O O . ARG A 1 198 ? 34.995 43.056 13.376 1.00 48.31 198 ARG A O 1
ATOM 1495 N N . ARG A 1 199 ? 33.860 44.905 12.762 1.00 49.09 199 ARG A N 1
ATOM 1496 C CA . ARG A 1 199 ? 35.031 45.770 12.568 1.00 49.09 199 ARG A CA 1
ATOM 1497 C C . ARG A 1 199 ? 35.624 46.087 13.945 1.00 49.09 199 ARG A C 1
ATOM 1499 O O . ARG A 1 199 ? 34.919 46.632 14.791 1.00 49.09 199 ARG A O 1
ATOM 1506 N N . LYS A 1 200 ? 36.883 45.711 14.178 1.00 43.91 200 LYS A N 1
ATOM 1507 C CA . LYS A 1 200 ? 37.697 46.278 15.260 1.00 43.91 200 LYS A CA 1
ATOM 1508 C C . LYS A 1 200 ? 38.319 47.573 14.747 1.00 43.91 200 LYS A C 1
ATOM 1510 O O . LYS A 1 200 ? 38.800 47.604 13.618 1.00 43.91 200 LYS A O 1
ATOM 1515 N N . ALA A 1 201 ? 38.232 48.604 15.574 1.00 41.62 201 ALA A N 1
ATOM 1516 C CA . ALA A 1 201 ? 38.947 49.857 15.426 1.00 41.62 201 ALA A CA 1
ATOM 1517 C C . ALA A 1 201 ? 40.417 49.661 15.817 1.00 41.62 201 ALA A C 1
ATOM 1519 O O . ALA A 1 201 ? 40.679 49.035 16.847 1.00 41.62 201 ALA A O 1
ATOM 1520 N N . ASP A 1 202 ? 41.311 50.193 14.993 1.00 41.56 202 ASP A N 1
ATOM 1521 C CA . ASP A 1 202 ? 42.514 50.936 15.382 1.00 41.56 202 ASP A CA 1
ATOM 1522 C C . ASP A 1 202 ? 42.737 51.989 14.283 1.00 41.56 202 ASP A C 1
ATOM 1524 O O . ASP A 1 202 ? 42.739 51.573 13.095 1.00 41.56 202 ASP A O 1
#

Sequence (202 aa):
MIIECRNADCPKKSTGKIRRWIASLDILGIGDMVLESMIDRFALEDAGDLYTLRERADELANLVTNAERDIRLGERRALSILDAIDATRSLTLSQFLGSLGLDHLGKRRVELMIKSAQGELDTLEAWRSGLLRDPDAAVQAGVPNIGGQIQDGIDSMAPVIDKLLAAGVTLLPTERSQASDVPAAKTVCISGKLPSGRRKAD

Radius of gyration: 22.38 Å; chains: 1; bounding box: 61×69×54 Å